Protein AF-A0A271M7Q2-F1 (afdb_monomer_lite)

pLDDT: mean 76.25, std 24.78, range [33.88, 98.75]

Sequence (210 aa):
MNRNRKYLAIVLAVSLVTLPVHATYADEDEYEEYEHEEHEYEEYEDDDEYDDNRYEQEESKQSVIEESWYSWSRASVVNLANEPLPLTKQQEVKLQQQNETEISIEAIPYQGQLLVPLTETVQYLGDEVHEYKKSKVVEVVDEDTHLIFKEGSRAVYENMAKTPMPTAALNFNGEMYVPVNVIGGALGWDVSWSNARIFMKKGGSINGES

Secondary structure (DSSP, 8-state):
----------------------------------------------------------------EEE-TT-----SSEEEP-PPPS-SS-EEEEEEETTSPPEEEEEEEETTEEEEEHHHHHHHHT-EEEEETTTTEEEEEETTEEEEEETT-SEEEETTEEEE-SSPPEEETTEEEEEHHHHHHHTTEEEEEETTEEEEEEPP------

Radius of gyration: 30.6 Å; chains: 1; bounding box: 96×76×75 Å

Foldseek 3Di:
DDDDDDDDDDDDDDPDDDDDDPDDDDDDDDDDDDDDDDDDDDDDDDDDDDDPPPPPPPVPVPPAAADAQQADDLDPHHDHPPDDDPDPAWDWFWEDEDVDDIDIWIWGDDLNYIKTFPVVVLVVNVWDWDAPLVQQWIWIDDPQWIWIAHAPDQWIQIVNNTGGHSGHFHDDPSTTIGRPNVVQVRNQWRWDDDDRYIYTYRHDDPPDDD

Structure (mmCIF, N/CA/C/O backbone):
data_AF-A0A271M7Q2-F1
#
_entry.id   AF-A0A271M7Q2-F1
#
loop_
_atom_site.group_PDB
_atom_site.id
_atom_site.type_symbol
_atom_site.label_atom_id
_atom_site.label_alt_id
_atom_site.label_comp_id
_atom_site.label_asym_id
_atom_site.label_entity_id
_atom_site.label_seq_id
_atom_site.pdbx_PDB_ins_code
_atom_site.Cartn_x
_atom_site.Cart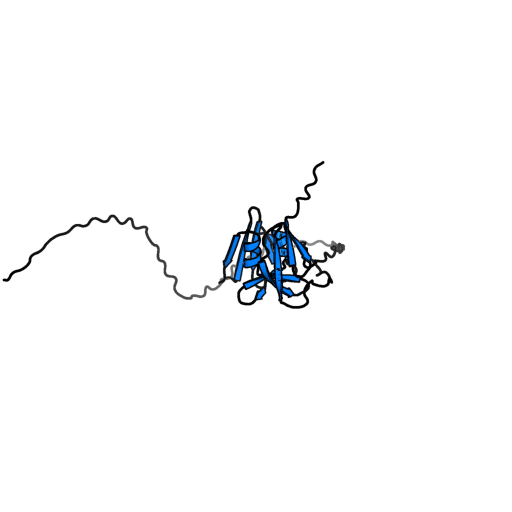n_y
_atom_site.Cartn_z
_atom_site.occupancy
_atom_site.B_iso_or_equiv
_atom_site.auth_seq_id
_atom_site.auth_comp_id
_atom_site.auth_asym_id
_atom_site.auth_atom_id
_atom_site.pdbx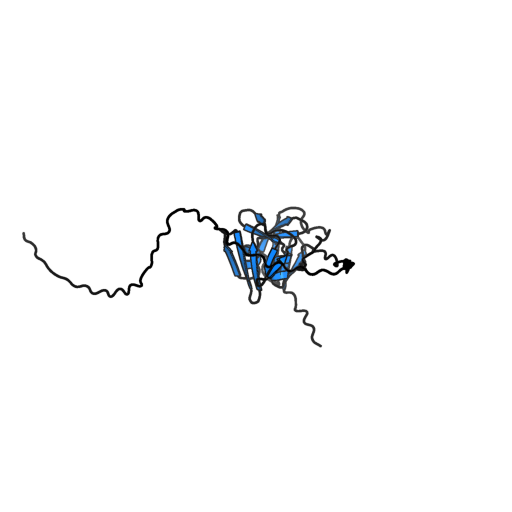_PDB_model_num
ATOM 1 N N . MET A 1 1 ? -61.947 8.393 -55.014 1.00 37.84 1 MET A N 1
ATOM 2 C CA . MET A 1 1 ? -62.423 7.351 -55.956 1.00 37.84 1 MET A CA 1
ATOM 3 C C . MET A 1 1 ? -61.812 6.018 -55.528 1.00 37.84 1 MET A C 1
ATOM 5 O O . MET A 1 1 ? -60.724 6.048 -54.969 1.00 37.84 1 MET A O 1
ATOM 9 N N . ASN A 1 2 ? -62.514 4.892 -55.678 1.00 37.97 2 ASN A N 1
ATOM 10 C CA . ASN A 1 2 ? -62.207 3.657 -54.931 1.00 37.97 2 ASN A CA 1
ATOM 11 C C . ASN A 1 2 ? -61.341 2.633 -55.688 1.00 37.97 2 ASN A C 1
ATOM 13 O O . ASN A 1 2 ? -61.328 2.619 -56.916 1.00 37.97 2 ASN A O 1
ATOM 17 N N . ARG A 1 3 ? -60.847 1.659 -54.899 1.00 42.44 3 ARG A N 1
ATOM 18 C CA . ARG A 1 3 ? -60.278 0.331 -55.234 1.00 42.44 3 ARG A CA 1
ATOM 19 C C . ARG A 1 3 ? -58.752 0.300 -55.391 1.00 42.44 3 ARG A C 1
ATOM 21 O O . ARG A 1 3 ? -58.202 1.168 -56.045 1.00 42.44 3 ARG A O 1
ATOM 28 N N . ASN A 1 4 ? -57.993 -0.712 -54.958 1.00 44.59 4 ASN A N 1
ATOM 29 C CA . ASN A 1 4 ? -58.082 -1.819 -53.976 1.00 44.59 4 ASN A CA 1
ATOM 30 C C . ASN A 1 4 ? -57.268 -2.998 -54.546 1.00 44.59 4 ASN A C 1
ATOM 32 O O . ASN A 1 4 ? -57.736 -3.633 -55.485 1.00 44.59 4 ASN A O 1
ATOM 36 N N . ARG A 1 5 ? -56.146 -3.324 -53.885 1.00 48.19 5 ARG A N 1
ATOM 37 C CA . ARG A 1 5 ? -55.577 -4.674 -53.648 1.00 48.19 5 ARG A CA 1
ATOM 38 C C . ARG A 1 5 ? -55.473 -5.676 -54.822 1.00 48.19 5 ARG A C 1
ATOM 40 O O . ARG A 1 5 ? -56.494 -6.144 -55.321 1.00 48.19 5 ARG A O 1
ATOM 47 N N . LYS A 1 6 ? -54.277 -6.265 -54.991 1.00 46.56 6 LYS A N 1
ATOM 48 C CA . LYS A 1 6 ? -53.977 -7.653 -54.546 1.00 46.56 6 LYS A CA 1
ATOM 49 C C . LYS A 1 6 ? -52.466 -7.985 -54.616 1.00 46.56 6 LYS A C 1
ATOM 51 O O . LYS A 1 6 ? -51.710 -7.290 -55.277 1.00 46.56 6 LYS A O 1
ATOM 56 N N . TYR A 1 7 ? -52.100 -9.011 -53.845 1.00 52.03 7 TYR A N 1
ATOM 57 C CA . TYR A 1 7 ? -50.790 -9.642 -53.560 1.00 52.03 7 TYR A CA 1
ATOM 58 C C . TYR A 1 7 ? -50.043 -10.141 -54.826 1.00 52.03 7 TYR A C 1
ATOM 60 O O . TYR A 1 7 ? -50.687 -10.246 -55.866 1.00 52.03 7 TYR A O 1
ATOM 68 N N . LEU A 1 8 ? -48.745 -10.502 -54.854 1.00 42.00 8 LEU A N 1
ATOM 69 C CA . LEU A 1 8 ? -47.739 -10.967 -53.848 1.00 42.00 8 LEU A CA 1
ATOM 70 C C . LEU A 1 8 ? -46.339 -10.324 -54.234 1.00 42.00 8 LEU A C 1
ATOM 72 O O . LEU A 1 8 ? -46.395 -9.286 -54.882 1.00 42.00 8 LEU A O 1
ATOM 76 N N . ALA A 1 9 ? -45.074 -10.716 -53.943 1.00 45.28 9 ALA A N 1
ATOM 77 C CA . ALA A 1 9 ? -44.400 -11.842 -53.263 1.00 45.28 9 ALA A CA 1
ATOM 78 C C . ALA A 1 9 ? -42.927 -11.551 -52.821 1.00 45.28 9 ALA A C 1
ATOM 80 O O . ALA A 1 9 ? -42.246 -10.738 -53.434 1.00 45.28 9 ALA A O 1
ATOM 81 N N . ILE A 1 10 ? -42.481 -12.251 -51.758 1.00 45.00 10 ILE A N 1
ATOM 82 C CA . ILE A 1 10 ? -41.272 -13.122 -51.579 1.00 45.00 10 ILE A CA 1
ATOM 83 C C . ILE A 1 10 ? -40.171 -13.028 -52.684 1.00 45.00 10 ILE A C 1
ATOM 85 O O . ILE A 1 10 ? -40.515 -13.059 -53.858 1.00 45.00 10 ILE A O 1
ATOM 89 N N . VAL A 1 11 ? -38.843 -12.978 -52.440 1.00 46.69 11 VAL A N 1
ATOM 90 C CA . VAL A 1 11 ? -37.980 -13.492 -51.338 1.00 46.69 11 VAL A CA 1
ATOM 91 C C . VAL A 1 11 ? -36.940 -12.452 -50.880 1.00 46.69 11 VAL A C 1
ATOM 93 O O . VAL A 1 11 ? -36.435 -11.687 -51.695 1.00 46.69 11 VAL A O 1
ATOM 96 N N . LEU A 1 12 ? -36.547 -12.489 -49.599 1.00 47.84 12 LEU A N 1
ATOM 97 C CA . LEU A 1 12 ? -35.390 -11.766 -49.051 1.00 47.84 12 LEU A CA 1
ATOM 98 C C . LEU A 1 12 ? -34.387 -12.799 -48.502 1.00 47.84 12 LEU A C 1
ATOM 100 O O . LEU A 1 12 ? -34.716 -13.540 -47.579 1.00 47.84 12 LEU A O 1
ATOM 104 N N . ALA A 1 13 ? -33.197 -12.900 -49.101 1.00 46.47 13 ALA A N 1
ATOM 105 C CA . ALA A 1 13 ? -32.207 -13.927 -48.766 1.00 46.47 13 ALA A CA 1
ATOM 106 C C . ALA A 1 13 ? -31.142 -13.389 -47.794 1.00 46.47 13 ALA A C 1
ATOM 108 O O . ALA A 1 13 ? -30.184 -12.743 -48.212 1.00 46.47 13 ALA A O 1
ATOM 109 N N . VAL A 1 14 ? -31.304 -13.672 -46.497 1.00 49.09 14 VAL A N 1
ATOM 110 C CA . VAL A 1 14 ? -30.292 -13.403 -45.461 1.00 49.09 14 VAL A CA 1
ATOM 111 C C . VAL A 1 14 ? -29.659 -14.725 -45.040 1.00 49.09 14 VAL A C 1
ATOM 113 O O . VAL A 1 14 ? -30.289 -15.533 -44.361 1.00 49.09 14 VAL A O 1
ATOM 116 N N . SER A 1 15 ? -28.407 -14.951 -45.433 1.00 43.16 15 SER A N 1
ATOM 117 C CA . SER A 1 15 ? -27.616 -16.106 -45.000 1.00 43.16 15 SER A CA 1
ATOM 118 C C . SER A 1 15 ? -27.032 -15.868 -43.602 1.00 43.16 15 SER A C 1
ATOM 120 O O . SER A 1 15 ? -25.869 -15.488 -43.458 1.00 43.16 15 SER A O 1
ATOM 122 N N . LEU A 1 16 ? -27.850 -16.069 -42.569 1.00 48.09 16 LEU A N 1
ATOM 123 C CA . LEU A 1 16 ? -27.390 -16.124 -41.180 1.00 48.09 16 LEU A CA 1
ATOM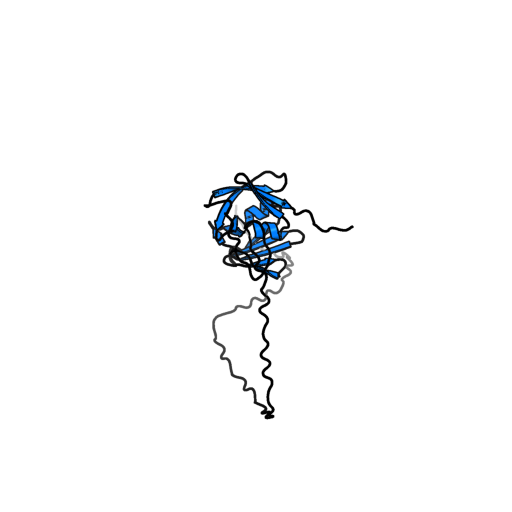 124 C C . LEU A 1 16 ? -26.609 -17.424 -40.944 1.00 48.09 16 LEU A C 1
ATOM 126 O O . LEU A 1 16 ? -27.174 -18.512 -41.023 1.00 48.09 16 LEU A O 1
ATOM 130 N N . VAL A 1 17 ? -25.316 -17.307 -40.633 1.00 49.56 17 VAL A N 1
ATOM 131 C CA . VAL A 1 17 ? -24.497 -18.437 -40.172 1.00 49.56 17 VAL A CA 1
ATOM 132 C C . VAL A 1 17 ? -24.726 -18.606 -38.671 1.00 49.56 17 VAL A C 1
ATOM 134 O O . VAL A 1 17 ? -24.219 -17.826 -37.869 1.00 49.56 17 VAL A O 1
ATOM 137 N N . THR A 1 18 ? -25.519 -19.604 -38.287 1.00 47.03 18 THR A N 1
ATOM 138 C CA . THR A 1 18 ? -25.817 -19.913 -36.881 1.00 47.03 18 THR A CA 1
ATOM 139 C C . THR A 1 18 ? -24.853 -20.958 -36.329 1.00 47.03 18 THR A C 1
ATOM 141 O O . THR A 1 18 ? -24.833 -22.092 -36.810 1.00 47.03 18 THR A O 1
ATOM 144 N N . LEU A 1 19 ? -24.101 -20.605 -35.284 1.00 52.75 19 LEU A N 1
ATOM 145 C CA . LEU A 1 19 ? -23.384 -21.577 -34.453 1.00 52.75 19 LEU A CA 1
ATOM 146 C C . LEU A 1 19 ? -24.374 -22.283 -33.499 1.00 52.75 19 LEU A C 1
ATOM 148 O O . LEU A 1 19 ? -25.332 -21.647 -33.052 1.00 52.75 19 LEU A O 1
ATOM 152 N N . PRO A 1 20 ? -24.173 -23.573 -33.169 1.00 55.31 20 PRO A N 1
ATOM 153 C CA . PRO A 1 20 ? -25.066 -24.307 -32.277 1.00 55.31 20 PRO A CA 1
ATOM 154 C C . PRO A 1 20 ? -24.844 -23.914 -30.810 1.00 55.31 20 PRO A C 1
ATOM 156 O O . PRO A 1 20 ? -23.879 -24.342 -30.176 1.00 55.31 20 PRO A O 1
ATOM 159 N N . VAL A 1 21 ? -25.772 -23.138 -30.248 1.00 46.38 21 VAL A N 1
ATOM 160 C CA . VAL A 1 21 ? -25.827 -22.881 -28.802 1.00 46.38 21 VAL A CA 1
ATOM 161 C C . VAL A 1 21 ? -26.301 -24.152 -28.094 1.00 46.38 21 VAL A C 1
ATOM 163 O O . VAL A 1 21 ? -27.475 -24.507 -28.180 1.00 46.38 21 VAL A O 1
ATOM 166 N N . HIS A 1 22 ? -25.401 -24.824 -27.375 1.00 41.31 22 HIS A N 1
ATOM 167 C CA . HIS A 1 22 ? -25.791 -25.843 -26.401 1.00 41.31 22 HIS A CA 1
ATOM 168 C C . HIS A 1 22 ? -26.241 -25.142 -25.118 1.00 41.31 22 HIS A C 1
ATOM 170 O O . HIS A 1 22 ? -25.421 -24.732 -24.302 1.00 41.31 22 HIS A O 1
ATOM 176 N N . ALA A 1 23 ? -27.553 -24.972 -24.972 1.00 40.75 23 ALA A N 1
ATOM 177 C CA . ALA A 1 23 ? -28.171 -24.520 -23.734 1.00 40.75 23 ALA A CA 1
ATOM 178 C C . ALA A 1 23 ? -28.574 -25.744 -22.900 1.00 40.75 23 ALA A C 1
ATOM 180 O O . ALA A 1 23 ? -29.637 -26.325 -23.116 1.00 40.75 23 ALA A O 1
ATOM 181 N N . THR A 1 24 ? -27.721 -26.142 -21.959 1.00 39.72 24 THR A N 1
ATOM 182 C CA . THR A 1 24 ? -28.091 -27.071 -20.887 1.00 39.72 24 THR A CA 1
ATOM 183 C C . THR A 1 24 ? -28.630 -26.270 -19.710 1.00 39.72 24 THR A C 1
ATOM 185 O O . THR A 1 24 ? -27.902 -25.471 -19.120 1.00 39.72 24 THR A O 1
ATOM 188 N N . TYR A 1 25 ? -29.903 -26.480 -19.381 1.00 41.97 25 TYR A N 1
ATOM 189 C CA . TYR A 1 25 ? -30.432 -26.115 -18.069 1.00 41.97 25 TYR A CA 1
ATOM 190 C C . TYR A 1 25 ? -29.757 -26.992 -17.006 1.00 41.97 25 TYR A C 1
ATOM 192 O O . TYR A 1 25 ? -29.384 -28.130 -17.294 1.00 41.97 25 TYR A O 1
ATOM 200 N N . ALA A 1 26 ? -29.599 -26.451 -15.802 1.00 35.16 26 ALA A N 1
ATOM 201 C CA . ALA A 1 26 ? -29.162 -27.183 -14.623 1.00 35.16 26 ALA A CA 1
ATOM 202 C C . ALA A 1 26 ? -30.170 -26.879 -13.514 1.00 35.16 26 ALA A C 1
ATOM 204 O O . ALA A 1 26 ? -30.101 -25.822 -12.883 1.00 35.16 26 ALA A O 1
ATOM 205 N N . ASP A 1 27 ? -31.140 -27.776 -13.369 1.00 38.59 27 ASP A N 1
ATOM 206 C CA . ASP A 1 27 ? -32.079 -27.764 -12.257 1.00 38.59 27 ASP A CA 1
ATOM 207 C C . ASP A 1 27 ? -31.412 -28.397 -11.020 1.00 38.59 27 ASP A C 1
ATOM 209 O O . ASP A 1 27 ? -30.632 -29.341 -11.130 1.00 38.59 27 ASP A O 1
ATOM 213 N N . GLU A 1 28 ? -31.688 -27.781 -9.873 1.00 39.09 28 GLU A N 1
ATOM 214 C CA . GLU A 1 28 ? -32.163 -28.386 -8.617 1.00 39.09 28 GLU A CA 1
ATOM 215 C C . GLU A 1 28 ? -31.636 -29.777 -8.184 1.00 39.09 28 GLU A C 1
ATOM 217 O O . GLU A 1 28 ? -32.022 -30.815 -8.709 1.00 39.09 28 GLU A O 1
ATOM 222 N N . ASP A 1 29 ? -30.848 -29.745 -7.103 1.00 42.78 29 ASP A N 1
ATOM 223 C CA . ASP A 1 29 ? -30.932 -30.595 -5.904 1.00 42.78 29 ASP A CA 1
ATOM 224 C C . ASP A 1 29 ? -31.191 -32.115 -6.046 1.00 42.78 29 ASP A C 1
ATOM 226 O O . ASP A 1 29 ? -32.327 -32.579 -5.937 1.00 42.78 29 ASP A O 1
ATOM 230 N N . GLU A 1 30 ? -30.120 -32.919 -6.021 1.00 36.31 30 GLU A N 1
ATOM 231 C CA . GLU A 1 30 ? -30.159 -34.244 -5.379 1.00 36.31 30 GLU A CA 1
ATOM 232 C C . GLU A 1 30 ? -28.849 -34.521 -4.610 1.00 36.31 30 GLU A C 1
ATOM 234 O O . GLU A 1 30 ? -27.785 -33.996 -4.948 1.00 36.31 30 GLU A O 1
ATOM 239 N N . TYR A 1 31 ? -28.936 -35.272 -3.507 1.00 46.25 31 TYR A N 1
ATOM 240 C CA . TYR A 1 31 ? -27.818 -35.535 -2.593 1.00 46.25 31 TYR A CA 1
ATOM 241 C C . TYR A 1 31 ? -27.180 -36.889 -2.926 1.00 46.25 31 TYR A C 1
ATOM 243 O O . TYR A 1 31 ? -27.752 -37.921 -2.581 1.00 46.25 31 TYR A O 1
ATOM 251 N N . GLU A 1 32 ? -25.999 -36.905 -3.548 1.00 38.09 32 GLU A N 1
ATOM 252 C CA . GLU A 1 32 ? -25.286 -38.167 -3.783 1.00 38.09 32 GLU A CA 1
ATOM 253 C C . GLU A 1 32 ? -24.649 -38.714 -2.492 1.00 38.09 32 GLU A C 1
ATOM 255 O O . GLU A 1 32 ? -23.959 -38.018 -1.741 1.00 38.09 32 GLU A O 1
ATOM 260 N N . GLU A 1 33 ? -24.938 -39.987 -2.232 1.00 33.88 33 GLU A N 1
ATOM 261 C CA . GLU A 1 33 ? -24.516 -40.759 -1.068 1.00 33.88 33 GLU A CA 1
ATOM 262 C C . GLU A 1 33 ? -23.124 -41.355 -1.330 1.00 33.88 33 GLU A C 1
ATOM 264 O O . GLU A 1 33 ? -22.926 -42.090 -2.296 1.00 33.88 33 GLU A O 1
ATOM 269 N N . TYR A 1 34 ? -22.138 -41.025 -0.490 1.00 40.03 34 TYR A N 1
ATOM 270 C CA . TYR A 1 34 ? -20.780 -41.561 -0.623 1.00 40.03 34 TYR A CA 1
ATOM 271 C C . TYR A 1 34 ? -20.739 -43.037 -0.199 1.00 40.03 34 TYR A C 1
ATOM 273 O O . TYR A 1 34 ? -20.554 -43.340 0.983 1.00 40.03 34 TYR A O 1
ATOM 281 N N . GLU A 1 35 ? -20.886 -43.954 -1.158 1.00 39.28 35 GLU A N 1
ATOM 282 C CA . GLU A 1 35 ? -20.602 -45.374 -0.932 1.00 39.28 35 GLU A CA 1
ATOM 283 C C . GLU A 1 35 ? -19.128 -45.568 -0.528 1.00 39.28 35 GLU A C 1
ATOM 285 O O . GLU A 1 35 ? -18.205 -45.005 -1.119 1.00 39.28 35 GLU A O 1
ATOM 290 N N . HIS A 1 36 ? -18.911 -46.360 0.522 1.00 39.88 36 HIS A N 1
ATOM 291 C CA . HIS A 1 36 ? -17.585 -46.712 1.022 1.00 39.88 36 HIS A CA 1
ATOM 292 C C . HIS A 1 36 ? -16.986 -47.833 0.159 1.00 39.88 36 HIS A C 1
ATOM 294 O O . HIS A 1 36 ? -17.465 -48.965 0.218 1.00 39.88 36 HIS A O 1
ATOM 300 N N . GLU A 1 37 ? -15.903 -47.564 -0.575 1.00 44.06 37 GLU A N 1
ATOM 301 C CA . GLU A 1 37 ? -15.065 -48.643 -1.112 1.00 44.06 37 GLU A CA 1
ATOM 302 C C . GLU A 1 37 ? -14.237 -49.272 0.026 1.00 44.06 37 GLU A C 1
ATOM 304 O O . GLU A 1 37 ? -13.522 -48.587 0.765 1.00 44.06 37 GLU A O 1
ATOM 309 N N . GLU A 1 38 ? -14.356 -50.591 0.195 1.00 36.94 38 GLU A N 1
ATOM 310 C CA . GLU A 1 38 ? -13.599 -51.354 1.190 1.00 36.94 38 GLU A CA 1
ATOM 311 C C . GLU A 1 38 ? -12.166 -51.596 0.690 1.00 36.94 38 GLU A C 1
ATOM 313 O O . GLU A 1 38 ? -11.928 -52.417 -0.195 1.00 36.94 38 GLU A O 1
ATOM 318 N N . HIS A 1 39 ? -11.186 -50.901 1.274 1.00 38.19 39 HIS A N 1
ATOM 319 C CA . HIS A 1 39 ? -9.777 -51.234 1.065 1.00 38.19 39 HIS A CA 1
ATOM 320 C C . HIS A 1 39 ? -9.388 -52.456 1.905 1.00 38.19 39 HIS A C 1
ATOM 322 O O . HIS A 1 39 ? -9.251 -52.363 3.124 1.00 38.19 39 HIS A O 1
ATOM 328 N N . GLU A 1 40 ? -9.212 -53.588 1.225 1.00 36.50 40 GLU A N 1
ATOM 329 C CA . GLU A 1 40 ? -8.731 -54.857 1.775 1.00 36.50 40 GLU A CA 1
ATOM 330 C C . GLU A 1 40 ? -7.310 -54.709 2.358 1.00 36.50 40 GLU A C 1
ATOM 332 O O . GLU A 1 40 ? -6.440 -54.064 1.766 1.00 36.50 40 GLU A O 1
ATOM 337 N N . TYR A 1 41 ? -7.085 -55.268 3.549 1.00 36.69 41 TYR A N 1
ATOM 338 C CA . TYR A 1 41 ? -5.865 -55.061 4.337 1.00 36.69 41 TYR A CA 1
ATOM 339 C C . TYR A 1 41 ? -4.892 -56.232 4.144 1.00 36.69 41 TYR A C 1
ATOM 341 O O . TYR A 1 41 ? -5.153 -57.331 4.633 1.00 36.69 41 TYR A O 1
ATOM 349 N N . GLU A 1 42 ? -3.752 -56.004 3.483 1.00 40.81 42 GLU A N 1
ATOM 350 C CA . GLU A 1 42 ? -2.637 -56.959 3.523 1.00 40.81 42 GLU A CA 1
ATOM 351 C C . GLU A 1 42 ? -1.808 -56.752 4.800 1.00 40.81 42 GLU A C 1
ATOM 353 O O . GLU A 1 42 ? -1.183 -55.712 5.020 1.00 40.81 42 GLU A O 1
ATOM 358 N N . GLU A 1 43 ? -1.855 -57.763 5.664 1.00 35.88 43 GLU A N 1
ATOM 359 C CA . GLU A 1 43 ? -1.218 -57.813 6.976 1.00 35.88 43 GLU A CA 1
ATOM 360 C C . GLU A 1 43 ? 0.259 -58.217 6.838 1.00 35.88 43 GLU A C 1
ATOM 362 O O . GLU A 1 43 ? 0.581 -59.372 6.556 1.00 35.88 43 GLU A O 1
ATOM 367 N N . TYR A 1 44 ? 1.160 -57.253 7.036 1.00 41.28 44 TYR A N 1
ATOM 368 C CA . TYR A 1 44 ? 2.605 -57.477 7.091 1.00 41.28 44 TYR A CA 1
ATOM 369 C C . TYR A 1 44 ? 3.117 -57.251 8.516 1.00 41.28 44 TYR A C 1
ATOM 371 O O . TYR A 1 44 ? 3.507 -56.141 8.879 1.00 41.28 44 TYR A O 1
ATOM 379 N N . GLU A 1 45 ? 3.118 -58.319 9.316 1.00 40.50 45 GLU A N 1
ATOM 380 C CA . GLU A 1 45 ? 3.965 -58.406 10.506 1.00 40.50 45 GLU A CA 1
ATOM 381 C C . GLU A 1 45 ? 5.429 -58.587 10.070 1.00 40.50 45 GLU A C 1
ATOM 383 O O . GLU A 1 45 ? 5.763 -59.580 9.423 1.00 40.50 45 GLU A O 1
ATOM 388 N N . ASP A 1 46 ? 6.305 -57.666 10.466 1.00 41.50 46 ASP A N 1
ATOM 389 C CA . ASP A 1 46 ? 7.662 -58.011 10.900 1.00 41.50 46 ASP A CA 1
ATOM 390 C C . ASP A 1 46 ? 8.103 -57.002 11.978 1.00 41.50 46 ASP A C 1
ATOM 392 O O . ASP A 1 46 ? 7.558 -55.895 12.055 1.00 41.50 46 ASP A O 1
ATOM 396 N N . ASP A 1 47 ? 9.005 -57.424 12.860 1.00 45.09 47 ASP A N 1
ATOM 397 C CA . ASP A 1 47 ? 9.353 -56.720 14.108 1.00 45.09 47 ASP A CA 1
ATOM 398 C C . ASP A 1 47 ? 10.586 -55.789 13.921 1.00 45.09 47 ASP A C 1
ATOM 400 O O . ASP A 1 47 ? 10.892 -55.364 12.807 1.00 45.09 47 ASP A O 1
ATOM 404 N N . ASP A 1 48 ? 11.304 -55.501 15.012 1.00 41.66 48 ASP A N 1
ATOM 405 C CA . ASP A 1 48 ? 12.641 -54.873 15.104 1.00 41.66 48 ASP A CA 1
ATOM 406 C C . ASP A 1 48 ? 12.703 -53.339 15.312 1.00 41.66 48 ASP A C 1
ATOM 408 O O . ASP A 1 48 ? 13.008 -52.528 14.439 1.00 41.66 48 ASP A O 1
ATOM 412 N N . GLU A 1 49 ? 12.522 -52.980 16.586 1.00 36.94 49 GLU A N 1
ATOM 413 C CA . GLU A 1 49 ? 13.542 -52.308 17.415 1.00 36.94 49 GLU A CA 1
ATOM 414 C C . GLU A 1 49 ? 14.246 -51.002 16.946 1.00 36.94 49 GLU A C 1
ATOM 416 O O . GLU A 1 49 ? 15.136 -50.980 16.105 1.00 36.94 49 GLU A O 1
ATOM 421 N N . TYR A 1 50 ? 13.988 -49.940 17.727 1.00 39.69 50 TYR A N 1
ATOM 422 C CA . TYR A 1 50 ? 14.898 -48.836 18.092 1.00 39.69 50 TYR A CA 1
ATOM 423 C C . TYR A 1 50 ? 15.662 -48.052 16.999 1.00 39.69 50 TYR A C 1
ATOM 425 O O . TYR A 1 50 ? 16.772 -48.409 16.614 1.00 39.69 50 TYR A O 1
ATOM 433 N N . ASP A 1 51 ? 15.250 -46.791 16.804 1.00 39.12 51 ASP A N 1
ATOM 434 C CA . ASP A 1 51 ? 16.190 -45.689 17.076 1.00 39.12 51 ASP A CA 1
ATOM 435 C C . ASP A 1 51 ? 15.468 -44.445 17.633 1.00 39.12 51 ASP A C 1
ATOM 437 O O . ASP A 1 51 ? 14.603 -43.861 16.976 1.00 39.12 51 ASP A O 1
ATOM 441 N N . ASP A 1 52 ? 15.829 -44.018 18.850 1.00 42.59 52 ASP A N 1
ATOM 442 C CA . ASP A 1 52 ? 15.355 -42.763 19.458 1.00 42.59 52 ASP A CA 1
ATOM 443 C C . ASP A 1 52 ? 16.177 -41.597 18.894 1.00 42.59 52 ASP A C 1
ATOM 445 O O . ASP A 1 52 ? 16.940 -40.928 19.599 1.00 42.59 52 ASP A O 1
ATOM 449 N N . ASN A 1 53 ? 16.015 -41.350 17.588 1.00 38.69 53 ASN A N 1
ATOM 450 C CA . ASN A 1 53 ? 16.496 -40.139 16.930 1.00 38.69 53 ASN A CA 1
ATOM 451 C C . ASN A 1 53 ? 15.639 -38.945 17.358 1.00 38.69 53 ASN A C 1
ATOM 453 O O . ASN A 1 53 ? 14.922 -38.314 16.576 1.00 38.69 53 ASN A O 1
ATOM 457 N N . ARG A 1 54 ? 15.780 -38.600 18.638 1.00 44.00 54 ARG A N 1
ATOM 458 C CA . ARG A 1 54 ? 15.531 -37.281 19.188 1.00 44.00 54 ARG A CA 1
ATOM 459 C C . ARG A 1 54 ? 16.460 -36.297 18.487 1.00 44.00 54 ARG A C 1
ATOM 461 O O . ARG A 1 54 ? 17.498 -35.907 19.017 1.00 44.00 54 ARG A O 1
ATOM 468 N N . TYR A 1 55 ? 16.057 -35.881 17.292 1.00 38.88 55 TYR A N 1
ATOM 469 C CA . TYR A 1 55 ? 16.595 -34.698 16.653 1.00 38.88 55 TYR A CA 1
ATOM 470 C C . TYR A 1 55 ? 16.409 -33.542 17.631 1.00 38.88 55 TYR A C 1
ATOM 472 O O . TYR A 1 55 ? 15.303 -33.024 17.807 1.00 38.88 55 TYR A O 1
ATOM 480 N N . GLU A 1 56 ? 17.501 -33.141 18.279 1.00 43.22 56 GLU A N 1
ATOM 481 C CA . GLU A 1 56 ? 17.622 -31.798 18.817 1.00 43.22 56 GLU A CA 1
ATOM 482 C C . GLU A 1 56 ? 17.541 -30.871 17.608 1.00 43.22 56 GLU A C 1
ATOM 484 O O . GLU A 1 56 ? 18.531 -30.581 16.939 1.00 43.22 56 GLU A O 1
ATOM 489 N N . GLN A 1 57 ? 16.309 -30.484 17.273 1.00 42.09 57 GLN A N 1
ATOM 490 C CA . GLN A 1 57 ? 16.041 -29.394 16.362 1.00 42.09 57 GLN A CA 1
ATOM 491 C C . GLN A 1 57 ? 16.693 -28.176 17.000 1.00 42.09 57 GLN A C 1
ATOM 493 O O . GLN A 1 57 ? 16.130 -27.568 17.910 1.00 42.09 57 GLN A O 1
ATOM 498 N N . GLU A 1 58 ? 17.909 -27.863 16.550 1.00 43.03 58 GLU A N 1
ATOM 499 C CA . GLU A 1 58 ? 18.523 -26.579 16.820 1.00 43.03 58 GLU A CA 1
ATOM 500 C C . GLU A 1 58 ? 17.491 -25.535 16.401 1.00 43.03 58 GLU A C 1
ATOM 502 O O . GLU A 1 58 ? 17.193 -25.380 15.212 1.00 43.03 58 GLU A O 1
ATOM 507 N N . GLU A 1 59 ? 16.906 -24.849 17.387 1.00 43.16 59 GLU A N 1
ATOM 508 C CA . GLU A 1 59 ? 16.125 -23.643 17.159 1.00 43.16 59 GLU A CA 1
ATOM 509 C C . GLU A 1 59 ? 17.093 -22.611 16.586 1.00 43.16 59 GLU A C 1
ATOM 511 O O . GLU A 1 59 ? 17.670 -21.784 17.300 1.00 43.16 59 GLU A O 1
ATOM 516 N N . SER A 1 60 ? 17.320 -22.706 15.274 1.00 44.69 60 SER A N 1
ATOM 517 C CA . SER A 1 60 ? 18.031 -21.704 14.506 1.00 44.69 60 SER A CA 1
ATOM 518 C C . SER A 1 60 ? 17.286 -20.409 14.770 1.00 44.69 60 SER A C 1
ATOM 520 O O . SER A 1 60 ? 16.131 -20.255 14.378 1.00 44.69 60 SER A O 1
ATOM 522 N N . LYS A 1 61 ? 17.909 -19.534 15.569 1.00 44.97 61 LYS A N 1
ATOM 523 C CA . LYS A 1 61 ? 17.280 -18.317 16.081 1.00 44.97 61 LYS A CA 1
ATOM 524 C C . LYS A 1 61 ? 17.017 -17.405 14.902 1.00 44.97 61 LYS A C 1
ATOM 526 O O . LYS A 1 61 ? 17.873 -16.597 14.543 1.00 44.97 61 LYS A O 1
ATOM 531 N N . GLN A 1 62 ? 15.858 -17.611 14.283 1.00 53.56 62 GLN A N 1
ATOM 532 C CA . GLN A 1 62 ? 15.454 -16.971 13.052 1.00 53.56 62 GLN A CA 1
ATOM 533 C C . GLN A 1 62 ? 15.571 -15.477 13.297 1.00 53.56 62 GLN A C 1
ATOM 535 O O . GLN A 1 62 ? 14.944 -14.947 14.217 1.00 53.56 62 GLN A O 1
ATOM 540 N N . SER A 1 63 ? 16.480 -14.837 12.562 1.00 58.34 63 SER A N 1
ATOM 541 C CA . SER A 1 63 ? 16.855 -13.452 12.814 1.00 58.34 63 SER A CA 1
ATOM 542 C C . SER A 1 63 ? 15.594 -12.610 12.739 1.00 58.34 63 SER A C 1
ATOM 544 O O . SER A 1 63 ? 14.992 -12.522 11.670 1.00 58.34 63 SER A O 1
ATOM 546 N N . VAL A 1 64 ? 15.175 -12.059 13.878 1.00 63.34 64 VAL A N 1
ATOM 547 C CA . VAL A 1 64 ? 13.941 -11.283 13.978 1.00 63.34 64 VAL A CA 1
ATOM 548 C C . VAL A 1 64 ? 14.090 -10.067 13.077 1.00 63.34 64 VAL A C 1
ATOM 550 O O . VAL A 1 64 ? 14.867 -9.161 13.370 1.00 63.34 64 VAL A O 1
ATOM 553 N N . ILE A 1 65 ? 13.373 -10.083 11.958 1.00 71.44 65 ILE A N 1
ATOM 554 C CA . ILE A 1 65 ? 13.308 -8.957 11.039 1.00 71.44 65 ILE A CA 1
ATOM 555 C C . ILE A 1 65 ? 12.252 -7.998 11.584 1.00 71.44 65 ILE A C 1
ATOM 557 O O . ILE A 1 65 ? 11.113 -8.396 11.838 1.00 71.44 65 ILE A O 1
ATOM 561 N N . GLU A 1 66 ? 12.648 -6.746 11.793 1.00 75.06 66 GLU A N 1
ATOM 562 C CA . GLU A 1 66 ? 11.738 -5.673 12.183 1.00 75.06 66 GLU A CA 1
ATOM 563 C C . GLU A 1 66 ? 11.265 -4.919 10.933 1.00 75.06 66 GLU A C 1
ATOM 565 O O . GLU A 1 66 ? 12.076 -4.389 10.174 1.00 75.06 66 GLU A O 1
ATOM 570 N N . GLU A 1 67 ? 9.951 -4.882 10.698 1.00 78.31 67 GLU A N 1
ATOM 571 C CA . GLU A 1 67 ? 9.351 -4.148 9.581 1.00 78.31 67 GLU A CA 1
ATOM 572 C C . GLU A 1 67 ? 8.864 -2.764 10.018 1.00 78.31 67 GLU A C 1
ATOM 574 O O . GLU A 1 67 ? 7.842 -2.615 10.696 1.00 78.31 67 GLU A O 1
ATOM 579 N N . SER A 1 68 ? 9.604 -1.743 9.587 1.00 85.62 68 SER A N 1
ATOM 580 C CA . SER A 1 68 ? 9.222 -0.331 9.646 1.00 85.62 68 SER A CA 1
ATOM 581 C C . SER A 1 68 ? 8.157 0.018 8.604 1.00 85.62 68 SER A C 1
ATOM 583 O O . SER A 1 68 ? 8.068 -0.602 7.549 1.00 85.62 68 SER A O 1
ATOM 585 N N . TRP A 1 69 ? 7.396 1.090 8.831 1.00 87.50 69 TRP A N 1
ATOM 586 C CA . TRP A 1 69 ? 6.337 1.564 7.920 1.00 87.50 69 TRP A CA 1
ATOM 587 C C . TRP A 1 69 ? 6.813 1.993 6.514 1.00 87.50 69 TRP A C 1
ATOM 589 O O . TRP A 1 69 ? 5.977 2.230 5.643 1.00 87.50 69 TRP A O 1
ATOM 599 N N . TYR A 1 70 ? 8.128 2.120 6.296 1.00 87.81 70 TYR A N 1
ATOM 600 C CA . TYR A 1 70 ? 8.762 2.574 5.049 1.00 87.81 70 TYR A CA 1
ATOM 601 C C . TYR A 1 70 ? 9.579 1.488 4.320 1.00 87.81 70 TYR A C 1
ATOM 603 O O . TYR A 1 70 ? 10.122 1.753 3.252 1.00 87.81 70 TYR A O 1
ATOM 611 N N . SER A 1 71 ? 9.681 0.276 4.877 1.00 88.38 71 SER A N 1
ATOM 612 C CA . SER A 1 71 ? 10.446 -0.842 4.304 1.00 88.38 71 SER A CA 1
ATOM 613 C C . SER A 1 71 ? 9.650 -2.142 4.405 1.00 88.38 71 SER A C 1
ATOM 615 O O . SER A 1 71 ? 8.875 -2.313 5.342 1.00 88.38 71 SER A O 1
ATOM 617 N N . TRP A 1 72 ? 9.811 -3.053 3.446 1.00 91.56 72 TRP A N 1
ATOM 618 C CA . TRP A 1 72 ? 9.090 -4.326 3.407 1.00 91.56 72 TRP A CA 1
ATOM 619 C C . TRP A 1 72 ? 10.043 -5.462 3.032 1.00 91.56 72 TRP A C 1
ATOM 621 O O . TRP A 1 72 ? 10.657 -5.465 1.965 1.00 91.56 72 TRP A O 1
ATOM 631 N N . SER A 1 73 ? 10.187 -6.417 3.946 1.00 86.44 73 SER A N 1
ATOM 632 C CA . SER A 1 73 ? 11.195 -7.480 3.907 1.00 86.44 73 SER A CA 1
ATOM 633 C C . SER A 1 73 ? 10.737 -8.741 3.182 1.00 86.44 73 SER A C 1
ATOM 635 O O . SER A 1 73 ? 11.571 -9.582 2.850 1.00 86.44 73 SER A O 1
ATOM 637 N N . ARG A 1 74 ? 9.417 -8.891 2.980 1.00 89.12 74 ARG A N 1
ATOM 638 C CA . ARG A 1 74 ? 8.758 -10.102 2.458 1.00 89.12 74 ARG A CA 1
ATOM 639 C C . ARG A 1 74 ? 8.931 -11.355 3.339 1.00 89.12 74 ARG A C 1
ATOM 641 O O . ARG A 1 74 ? 8.535 -12.448 2.935 1.00 89.12 74 ARG A O 1
ATOM 648 N N . ALA A 1 75 ? 9.493 -11.225 4.543 1.00 83.56 75 ALA A N 1
ATOM 649 C CA . ALA A 1 75 ? 9.794 -12.353 5.418 1.00 83.56 75 ALA A CA 1
ATOM 650 C C . ALA A 1 75 ? 8.541 -12.927 6.107 1.00 83.56 75 ALA A C 1
ATOM 652 O O . ALA A 1 75 ? 7.618 -12.209 6.485 1.00 83.56 75 ALA A O 1
ATOM 653 N N . SER A 1 76 ? 8.515 -14.249 6.303 1.00 72.06 76 SER A N 1
ATOM 654 C CA . SER A 1 76 ? 7.378 -14.972 6.900 1.00 72.06 76 SER A CA 1
ATOM 655 C C . SER A 1 76 ? 7.226 -14.784 8.413 1.00 72.06 76 SER A C 1
ATOM 657 O O . SER A 1 76 ? 6.135 -14.993 8.944 1.00 72.06 76 SER A O 1
ATOM 659 N N . VAL A 1 77 ? 8.300 -14.387 9.100 1.00 68.94 77 VAL A N 1
ATOM 660 C CA . VAL A 1 77 ? 8.324 -14.076 10.533 1.00 68.94 77 VAL A CA 1
ATOM 661 C C . VAL A 1 77 ? 8.914 -12.681 10.691 1.00 68.94 77 VAL A C 1
ATOM 663 O O . VAL A 1 77 ? 10.109 -12.480 10.479 1.00 68.94 77 VAL A O 1
ATOM 666 N N . VAL A 1 78 ? 8.057 -11.727 11.045 1.00 66.88 78 VAL A N 1
ATOM 667 C CA . VAL A 1 78 ? 8.405 -10.314 11.216 1.00 66.88 78 VAL A CA 1
ATOM 668 C C . VAL A 1 78 ? 7.819 -9.787 12.517 1.00 66.88 78 VAL A C 1
ATOM 670 O O . VAL A 1 78 ? 6.657 -10.047 12.838 1.00 66.88 78 VAL A O 1
ATOM 673 N N . ASN A 1 79 ? 8.616 -9.015 13.249 1.00 75.06 79 ASN A N 1
ATOM 674 C CA . ASN A 1 79 ? 8.092 -8.105 14.259 1.00 75.06 79 ASN A CA 1
ATOM 675 C C . ASN A 1 79 ? 7.813 -6.759 13.587 1.00 75.06 79 ASN A C 1
ATOM 677 O O . ASN A 1 79 ? 8.535 -6.340 12.687 1.00 75.06 79 ASN A O 1
ATOM 681 N N . LEU A 1 80 ? 6.782 -6.048 14.033 1.00 75.75 80 LEU A N 1
ATOM 682 C CA . LEU A 1 80 ? 6.608 -4.648 13.648 1.00 75.75 80 LEU A CA 1
ATOM 683 C C . LEU A 1 80 ? 7.642 -3.817 14.412 1.00 75.75 80 LEU A C 1
ATOM 685 O O . LEU A 1 80 ? 7.724 -3.937 15.638 1.00 75.75 80 LEU A O 1
ATOM 689 N N . ALA A 1 81 ? 8.418 -2.994 13.707 1.00 73.62 81 ALA A N 1
ATOM 690 C CA . ALA A 1 81 ? 9.402 -2.126 14.346 1.00 73.62 81 ALA A CA 1
ATOM 691 C C . ALA A 1 81 ? 8.693 -1.160 15.313 1.00 73.62 81 ALA A C 1
ATOM 693 O O . ALA A 1 81 ? 7.672 -0.560 14.965 1.00 73.62 81 ALA A O 1
ATOM 694 N N . ASN A 1 82 ? 9.219 -0.985 16.530 1.00 75.75 82 ASN A N 1
ATOM 695 C CA . ASN A 1 82 ? 8.624 -0.094 17.537 1.00 75.75 82 ASN A CA 1
ATOM 696 C C . ASN A 1 82 ? 9.010 1.379 17.293 1.00 75.75 82 ASN A C 1
ATOM 698 O O . ASN A 1 82 ? 9.523 2.073 18.174 1.00 75.75 82 ASN A O 1
ATOM 702 N N . GLU A 1 83 ? 8.804 1.836 16.061 1.00 79.75 83 GLU A N 1
ATOM 703 C CA . GLU A 1 83 ? 9.145 3.174 15.591 1.00 79.75 83 GLU A CA 1
ATOM 704 C C . GLU A 1 83 ? 7.927 4.111 15.614 1.00 79.75 83 GLU A C 1
ATOM 706 O O . GLU A 1 83 ? 6.795 3.686 15.358 1.00 79.75 83 GLU A O 1
ATOM 711 N N . PRO A 1 84 ? 8.122 5.413 15.894 1.00 84.06 84 PRO A N 1
ATOM 712 C CA . PRO A 1 84 ? 7.038 6.380 15.833 1.00 84.06 84 PRO A CA 1
ATOM 713 C C . PRO A 1 84 ? 6.573 6.569 14.384 1.00 84.06 84 PRO A C 1
ATOM 715 O O . PRO A 1 84 ? 7.338 7.006 13.522 1.00 84.06 84 PRO A O 1
ATOM 718 N N . LEU A 1 85 ? 5.293 6.294 14.127 1.00 91.94 85 LEU A N 1
ATOM 719 C CA . LEU A 1 85 ? 4.676 6.607 12.841 1.00 91.94 85 LEU A CA 1
ATOM 720 C C . LEU A 1 85 ? 4.717 8.122 12.561 1.00 91.94 85 LEU A C 1
ATOM 722 O O . LEU A 1 85 ? 4.537 8.925 13.482 1.00 91.94 85 LEU A O 1
ATOM 726 N N . PRO A 1 86 ? 4.865 8.532 11.286 1.00 92.06 86 PRO A N 1
ATOM 727 C CA . PRO A 1 86 ? 4.838 9.942 10.891 1.00 92.06 86 PRO A CA 1
ATOM 728 C C . PRO A 1 86 ? 3.487 10.632 11.151 1.00 92.06 86 PRO A C 1
ATOM 730 O O . PRO A 1 86 ? 3.421 11.862 11.186 1.00 92.06 86 PRO A O 1
ATOM 733 N N . LEU A 1 87 ? 2.421 9.847 11.343 1.00 93.69 87 LEU A N 1
ATOM 734 C CA . LEU A 1 87 ? 1.077 10.290 11.700 1.00 93.69 87 LEU A CA 1
ATOM 735 C C . LEU A 1 87 ? 0.595 9.605 12.985 1.00 93.69 87 LEU A C 1
ATOM 737 O O . LEU A 1 87 ? 0.810 8.413 13.186 1.00 93.69 87 LEU A O 1
ATOM 741 N N . THR A 1 88 ? -0.149 10.345 13.809 1.00 93.25 88 THR A N 1
ATOM 742 C CA . THR A 1 88 ? -0.831 9.831 15.016 1.00 93.25 88 THR A CA 1
ATOM 743 C C . THR A 1 88 ? -2.346 9.676 14.845 1.00 93.25 88 THR A C 1
ATOM 745 O O . THR A 1 88 ? -3.024 9.175 15.739 1.00 93.25 88 THR A O 1
ATOM 748 N N . LYS A 1 89 ? -2.886 10.115 13.704 1.00 95.62 89 LYS A N 1
ATOM 749 C CA . LYS A 1 89 ? -4.293 10.009 13.304 1.00 95.62 89 LYS A CA 1
ATOM 750 C C . LYS A 1 89 ? -4.408 10.010 11.778 1.00 95.62 89 LYS A C 1
ATOM 752 O O . LYS A 1 89 ? -3.486 10.450 11.097 1.00 95.62 89 LYS A O 1
ATOM 757 N N . GLN A 1 90 ? -5.562 9.587 11.275 1.00 96.50 90 GLN A N 1
ATOM 758 C CA . GLN A 1 90 ? -5.976 9.775 9.886 1.00 96.50 90 GLN A CA 1
ATOM 759 C C . GLN A 1 90 ? -5.976 11.264 9.496 1.00 96.50 90 GLN A C 1
ATOM 761 O O . GLN A 1 90 ? -6.444 12.109 10.270 1.00 96.50 90 GLN A O 1
ATOM 766 N N . GLN A 1 91 ? -5.437 11.576 8.315 1.00 96.56 91 GLN A N 1
ATOM 767 C CA . GLN A 1 91 ? -5.492 12.903 7.695 1.00 96.56 91 GLN A CA 1
ATOM 768 C C . GLN A 1 91 ? -5.082 12.867 6.214 1.00 96.56 91 GLN A C 1
ATOM 770 O O . GLN A 1 91 ? -4.391 11.951 5.771 1.00 96.56 91 GLN A O 1
ATOM 775 N N . GLU A 1 92 ? -5.419 13.932 5.486 1.00 97.19 92 GLU A N 1
ATOM 776 C CA . GLU A 1 92 ? -4.811 14.237 4.190 1.00 97.19 92 GLU A CA 1
ATOM 777 C C . GLU A 1 92 ? -3.291 14.464 4.337 1.00 97.19 92 GLU A C 1
ATOM 779 O O . GLU A 1 92 ? -2.814 15.081 5.302 1.00 97.19 92 GLU A O 1
ATOM 784 N N . VAL A 1 93 ? -2.532 13.959 3.367 1.00 97.31 93 VAL A N 1
ATOM 785 C CA . VAL A 1 93 ? -1.085 14.139 3.199 1.00 97.31 93 VAL A CA 1
ATOM 786 C C . VAL A 1 93 ? -0.770 14.382 1.728 1.00 97.31 93 VAL A C 1
ATOM 788 O O . VAL A 1 93 ? -1.580 14.086 0.851 1.00 97.31 93 VAL A O 1
ATOM 791 N N . LYS A 1 94 ? 0.431 14.885 1.438 1.00 97.62 94 LYS A N 1
ATOM 792 C CA . LYS A 1 94 ? 0.930 14.921 0.060 1.00 97.62 94 LYS A CA 1
ATOM 793 C C . LYS A 1 94 ? 1.598 13.604 -0.314 1.00 97.62 94 LYS A C 1
ATOM 795 O O . LYS A 1 94 ? 2.391 13.084 0.465 1.00 97.62 94 LYS A O 1
ATOM 800 N N . LEU A 1 95 ? 1.325 13.100 -1.510 1.00 97.75 95 LEU A N 1
ATOM 801 C CA . LEU A 1 95 ? 2.129 12.068 -2.160 1.00 97.75 95 LEU A CA 1
ATOM 802 C C . LEU A 1 95 ? 2.903 12.728 -3.302 1.00 97.75 95 LEU A C 1
ATOM 804 O O . LEU A 1 95 ? 2.323 13.483 -4.083 1.00 97.75 95 LEU A O 1
ATOM 808 N N . GLN A 1 96 ? 4.209 12.472 -3.378 1.00 96.38 96 GLN A N 1
ATOM 809 C CA . GLN A 1 96 ? 5.050 12.953 -4.469 1.00 96.38 96 GLN A CA 1
ATOM 810 C C . GLN A 1 96 ? 5.942 11.848 -5.025 1.00 96.38 96 GLN A C 1
ATOM 812 O O . GLN A 1 96 ? 6.804 11.312 -4.326 1.00 96.38 96 GLN A O 1
ATOM 817 N N . GLN A 1 97 ? 5.762 11.579 -6.311 1.00 93.81 97 GLN A N 1
ATOM 818 C CA . GLN A 1 97 ? 6.661 10.807 -7.149 1.00 93.81 97 GLN A CA 1
ATOM 819 C C . GLN A 1 97 ? 7.829 11.699 -7.610 1.00 93.81 97 GLN A C 1
ATOM 821 O O . GLN A 1 97 ? 7.723 12.925 -7.672 1.00 93.81 97 GLN A O 1
ATOM 826 N N . GLN A 1 98 ? 8.976 11.088 -7.897 1.00 84.12 98 GLN A N 1
ATOM 827 C CA . GLN A 1 98 ? 10.225 11.743 -8.294 1.00 84.12 98 GLN A CA 1
ATOM 828 C C . GLN A 1 98 ? 10.054 12.878 -9.332 1.00 84.12 98 GLN A C 1
ATOM 830 O O . GLN A 1 98 ? 9.876 12.625 -10.517 1.00 84.12 98 GLN A O 1
ATOM 835 N N . ASN A 1 99 ? 10.219 14.130 -8.882 1.00 78.31 99 ASN A N 1
ATOM 836 C CA . ASN A 1 99 ? 10.071 15.382 -9.652 1.00 78.31 99 ASN A CA 1
ATOM 837 C C . ASN A 1 99 ? 8.669 15.680 -10.219 1.00 78.31 99 ASN A C 1
ATOM 839 O O . ASN A 1 99 ? 8.499 16.716 -10.861 1.00 78.31 99 ASN A O 1
ATOM 843 N N . GLU A 1 100 ? 7.679 14.833 -9.951 1.00 89.25 100 GLU A N 1
ATOM 844 C CA . GLU A 1 100 ? 6.315 15.011 -10.437 1.00 89.25 100 GLU A CA 1
ATOM 845 C C . GLU A 1 100 ? 5.482 15.959 -9.567 1.00 89.25 100 GLU A C 1
ATOM 847 O O . GLU A 1 100 ? 5.857 16.350 -8.451 1.00 89.25 100 GLU A O 1
ATOM 852 N N . THR A 1 101 ? 4.323 16.344 -10.107 1.00 91.12 101 THR A N 1
ATOM 853 C CA . THR A 1 101 ? 3.322 17.145 -9.386 1.00 91.12 101 THR A CA 1
ATOM 854 C C . THR A 1 101 ? 2.773 16.350 -8.202 1.00 91.12 101 THR A C 1
ATOM 856 O O . THR A 1 101 ? 2.353 15.210 -8.368 1.00 91.12 101 THR A O 1
ATOM 859 N N . GLU A 1 102 ? 2.752 16.937 -7.004 1.00 95.50 102 GLU A N 1
ATOM 860 C CA . GLU A 1 102 ? 2.190 16.277 -5.819 1.00 95.50 102 GLU A CA 1
ATOM 861 C C . GLU A 1 102 ? 0.656 16.176 -5.872 1.00 95.50 102 GLU A C 1
ATOM 863 O O . GLU A 1 102 ? -0.030 17.147 -6.205 1.00 95.50 102 GLU A O 1
ATOM 868 N N . ILE A 1 103 ? 0.113 15.032 -5.453 1.00 97.19 103 ILE A N 1
ATOM 869 C CA . ILE A 1 103 ? -1.323 14.869 -5.181 1.00 97.19 103 ILE A CA 1
ATOM 870 C C . ILE A 1 103 ? -1.598 14.899 -3.674 1.00 97.19 103 ILE A C 1
ATOM 872 O O . ILE A 1 103 ? -0.686 14.766 -2.855 1.00 97.19 103 ILE A O 1
ATOM 876 N N . SER A 1 104 ? -2.857 15.120 -3.303 1.00 97.75 104 SER A N 1
ATOM 877 C CA . SER A 1 104 ? -3.346 14.920 -1.935 1.00 97.75 104 SER A CA 1
ATOM 878 C C . SER A 1 104 ? -3.988 13.542 -1.840 1.00 97.75 104 SER A C 1
ATOM 880 O O . SER A 1 104 ? -4.864 13.263 -2.647 1.00 97.75 104 SER A O 1
ATOM 882 N N . ILE A 1 105 ? -3.599 12.737 -0.851 1.00 97.31 105 ILE A N 1
ATOM 883 C CA . ILE A 1 105 ? -4.228 11.444 -0.537 1.00 97.31 105 ILE A CA 1
ATOM 884 C C . ILE A 1 105 ? -4.574 11.381 0.953 1.00 97.31 105 ILE A C 1
ATOM 886 O O . ILE A 1 105 ? -3.945 12.063 1.768 1.00 97.31 105 ILE A O 1
ATOM 890 N N . GLU A 1 106 ? -5.536 10.547 1.345 1.00 97.06 106 GLU A N 1
ATOM 891 C CA . GLU A 1 106 ? -5.792 10.263 2.761 1.00 97.06 106 GLU A CA 1
ATOM 892 C C . GLU A 1 106 ? -4.862 9.149 3.269 1.00 97.06 106 GLU A C 1
ATOM 894 O O . GLU A 1 106 ? -4.807 8.062 2.702 1.00 97.06 106 GLU A O 1
ATOM 899 N N . ALA A 1 107 ? -4.123 9.403 4.353 1.00 97.56 107 ALA A N 1
ATOM 900 C CA . ALA A 1 107 ? -3.231 8.420 4.963 1.00 97.56 107 ALA A CA 1
ATOM 901 C C . ALA A 1 107 ? -3.679 8.063 6.386 1.00 97.56 107 ALA A C 1
ATOM 903 O O . ALA A 1 107 ? -4.021 8.932 7.196 1.00 97.56 107 ALA A O 1
ATOM 904 N N . ILE A 1 108 ? -3.656 6.764 6.700 1.00 97.19 108 ILE A N 1
ATOM 905 C CA . ILE A 1 108 ? -4.192 6.200 7.944 1.00 97.19 108 ILE A CA 1
ATOM 906 C C . ILE A 1 108 ? -3.076 5.454 8.696 1.00 97.19 108 ILE A C 1
ATOM 908 O O . ILE A 1 108 ? -2.617 4.411 8.229 1.00 97.19 108 ILE A O 1
ATOM 912 N N . PRO A 1 109 ? -2.629 5.932 9.874 1.00 95.88 109 PRO A N 1
ATOM 913 C CA . PRO A 1 109 ? -1.716 5.177 10.726 1.00 95.88 109 PRO A CA 1
ATOM 914 C C . PRO A 1 109 ? -2.455 4.005 11.392 1.00 95.88 109 PRO A C 1
ATOM 916 O O . PRO A 1 109 ? -3.411 4.208 12.142 1.00 95.88 109 PRO A O 1
ATOM 919 N N . TYR A 1 110 ? -2.011 2.772 11.137 1.00 94.25 110 TYR A N 1
ATOM 920 C CA . TYR A 1 110 ? -2.652 1.549 11.628 1.00 94.25 110 TYR A CA 1
ATOM 921 C C . TYR A 1 110 ? -1.616 0.456 11.914 1.00 94.25 110 TYR A C 1
ATOM 923 O O . TYR A 1 110 ? -0.799 0.142 11.058 1.00 94.25 110 TYR A O 1
ATOM 931 N N . GLN A 1 111 ? -1.649 -0.139 13.114 1.00 90.81 111 GLN A N 1
ATOM 932 C CA . GLN A 1 111 ? -0.769 -1.255 13.521 1.00 90.81 111 GLN A CA 1
ATOM 933 C C . GLN A 1 111 ? 0.724 -1.055 13.171 1.00 90.81 111 GLN A C 1
ATOM 935 O O . GLN A 1 111 ? 1.349 -1.925 12.576 1.00 90.81 111 GLN A O 1
ATOM 940 N N . GLY A 1 112 ? 1.301 0.105 13.508 1.00 91.00 112 GLY A N 1
ATOM 941 C CA . GLY A 1 112 ? 2.718 0.395 13.230 1.00 91.00 112 GLY A CA 1
ATOM 942 C C . GLY A 1 112 ? 3.053 0.605 11.746 1.00 91.00 112 GLY A C 1
ATOM 943 O O . GLY A 1 112 ? 4.222 0.707 11.397 1.00 91.00 112 GLY A O 1
ATOM 944 N N . GLN A 1 113 ? 2.045 0.691 10.876 1.00 94.81 113 GLN A N 1
ATOM 945 C CA . GLN A 1 113 ? 2.172 0.913 9.437 1.00 94.81 113 GLN A CA 1
ATOM 946 C C . GLN A 1 113 ? 1.416 2.179 9.011 1.00 94.81 113 GLN A C 1
ATOM 948 O O . GLN A 1 113 ? 0.506 2.647 9.703 1.00 94.81 113 GLN A O 1
ATOM 953 N N . LEU A 1 114 ? 1.792 2.735 7.859 1.00 96.69 114 LEU A N 1
ATOM 954 C CA . LEU A 1 114 ? 1.093 3.851 7.225 1.00 96.69 114 LEU A CA 1
ATOM 955 C C . LEU A 1 114 ? 0.307 3.309 6.026 1.00 96.69 114 LEU A C 1
ATOM 957 O O . LEU A 1 114 ? 0.906 2.848 5.056 1.00 96.69 114 LEU A O 1
ATOM 961 N N . LEU A 1 115 ? -1.024 3.322 6.114 1.00 98.06 115 LEU A N 1
ATOM 962 C CA . LEU A 1 115 ? -1.900 2.866 5.037 1.00 98.06 115 LEU A CA 1
ATOM 963 C C . LEU A 1 115 ? -2.274 4.021 4.107 1.00 98.06 115 LEU A C 1
ATOM 965 O O . LEU A 1 115 ? -2.501 5.140 4.571 1.00 98.06 115 LEU A O 1
ATOM 969 N N . VAL A 1 116 ? -2.394 3.716 2.818 1.00 98.38 116 VAL A N 1
ATOM 970 C CA . VAL A 1 116 ? -2.778 4.641 1.739 1.00 98.38 116 VAL A CA 1
ATOM 971 C C . VAL A 1 116 ? -3.806 3.980 0.806 1.00 98.38 116 VAL A C 1
ATOM 973 O O . VAL A 1 116 ? -3.821 2.744 0.731 1.00 98.38 116 VAL A O 1
ATOM 976 N N . PRO A 1 117 ? -4.660 4.748 0.098 1.00 98.44 117 PRO A N 1
ATOM 977 C CA . PRO A 1 117 ? -5.585 4.208 -0.896 1.00 98.44 117 PRO A CA 1
ATOM 978 C C . PRO A 1 117 ? -4.800 3.570 -2.046 1.00 98.44 117 PRO A C 1
ATOM 980 O O . PRO A 1 117 ? -4.051 4.244 -2.755 1.00 98.44 117 PRO A O 1
ATOM 983 N N . LEU A 1 118 ? -4.967 2.259 -2.226 1.00 98.56 118 LEU A N 1
ATOM 984 C CA . LEU A 1 118 ? -4.217 1.453 -3.190 1.00 98.56 118 LEU A CA 1
ATOM 985 C C . LEU A 1 118 ? -4.408 1.971 -4.620 1.00 98.56 118 LEU A C 1
ATOM 987 O O . LEU A 1 118 ? -3.431 2.301 -5.283 1.00 98.56 118 LEU A O 1
ATOM 9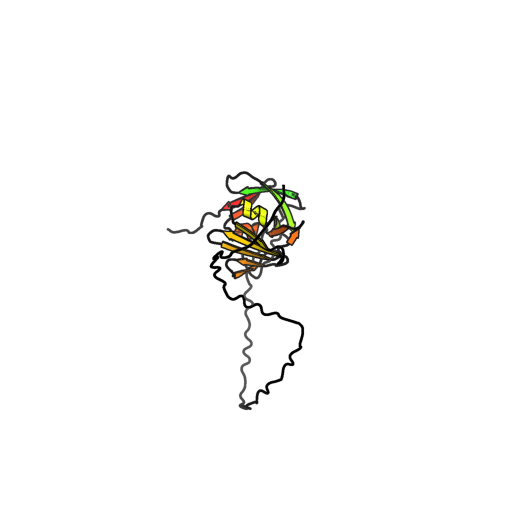91 N N . THR A 1 119 ? -5.661 2.091 -5.064 1.00 98.00 119 THR A N 1
ATOM 992 C CA . THR A 1 119 ? -6.018 2.474 -6.437 1.00 98.00 119 THR A CA 1
ATOM 993 C C . THR A 1 119 ? -5.460 3.848 -6.820 1.00 98.00 119 THR A C 1
ATOM 995 O O . THR A 1 119 ? -4.829 3.975 -7.865 1.00 98.00 119 THR A O 1
ATOM 998 N N . GLU A 1 120 ? -5.632 4.860 -5.963 1.00 97.69 120 GLU A N 1
ATOM 999 C CA . GLU A 1 120 ? -5.132 6.224 -6.205 1.00 97.69 120 GLU A CA 1
ATOM 1000 C C . GLU A 1 120 ? -3.597 6.292 -6.165 1.00 97.69 120 GLU A C 1
ATOM 1002 O O . GLU A 1 120 ? -2.986 6.909 -7.036 1.00 97.69 120 GLU A O 1
ATOM 1007 N N . THR A 1 121 ? -2.961 5.612 -5.203 1.00 98.00 121 THR A N 1
ATOM 1008 C CA . THR A 1 121 ? -1.492 5.581 -5.084 1.00 98.00 121 THR A CA 1
ATOM 1009 C C . THR A 1 121 ? -0.848 4.940 -6.315 1.00 98.00 121 THR A C 1
ATOM 1011 O O . THR A 1 121 ? 0.124 5.473 -6.839 1.00 98.00 121 THR A O 1
ATOM 1014 N N . VAL A 1 122 ? -1.394 3.819 -6.793 1.00 97.75 122 VAL A N 1
ATOM 1015 C CA . VAL A 1 122 ? -0.881 3.064 -7.949 1.00 97.75 122 VAL A CA 1
ATOM 1016 C C . VAL A 1 122 ? -1.087 3.839 -9.254 1.00 97.75 122 VAL A C 1
ATOM 1018 O O . VAL A 1 122 ? -0.131 4.048 -9.996 1.00 97.75 122 VAL A O 1
ATOM 1021 N N . GLN A 1 123 ? -2.288 4.383 -9.488 1.00 97.06 123 GLN A N 1
ATOM 1022 C CA . GLN A 1 123 ? -2.559 5.225 -10.665 1.00 97.06 123 GLN A CA 1
ATOM 1023 C C . GLN A 1 123 ? -1.673 6.475 -10.713 1.00 97.06 123 GLN A C 1
ATOM 1025 O O . GLN A 1 123 ? -1.308 6.928 -11.796 1.00 97.06 123 GLN A O 1
ATOM 1030 N N . TYR A 1 124 ? -1.320 7.032 -9.553 1.00 97.00 124 TYR A N 1
ATOM 1031 C CA . TYR A 1 124 ? -0.400 8.161 -9.465 1.00 97.00 124 TYR A CA 1
ATOM 1032 C C . TYR A 1 124 ? 1.055 7.784 -9.778 1.00 97.00 124 TYR A C 1
ATOM 1034 O O . TYR A 1 124 ? 1.768 8.591 -10.366 1.00 97.00 124 TYR A O 1
ATOM 1042 N N . LEU A 1 125 ? 1.496 6.573 -9.422 1.00 94.94 125 LEU A N 1
ATOM 1043 C CA . LEU A 1 125 ? 2.830 6.074 -9.778 1.00 94.94 125 LEU A CA 1
ATOM 1044 C C . LEU A 1 125 ? 2.961 5.729 -11.275 1.00 94.94 125 LEU A C 1
ATOM 1046 O O . LEU A 1 125 ? 4.080 5.687 -11.789 1.00 94.94 125 LEU A O 1
ATOM 1050 N N . GLY A 1 126 ? 1.837 5.592 -11.982 1.00 94.31 126 GLY A N 1
ATOM 1051 C CA . GLY A 1 126 ? 1.762 5.364 -13.429 1.00 94.31 126 GLY A CA 1
ATOM 1052 C C . GLY A 1 126 ? 1.398 3.931 -13.824 1.00 94.31 126 GLY A C 1
ATOM 1053 O O . GLY A 1 126 ? 1.307 3.646 -15.017 1.00 94.31 126 GLY A O 1
ATOM 1054 N N . ASP A 1 127 ? 1.171 3.061 -12.841 1.00 96.06 127 ASP A N 1
ATOM 1055 C CA . ASP A 1 127 ? 0.950 1.626 -13.019 1.00 96.06 127 ASP A CA 1
ATOM 1056 C C . ASP A 1 127 ? -0.550 1.300 -13.240 1.00 96.06 127 ASP A C 1
ATOM 1058 O O . ASP A 1 127 ? -1.445 2.063 -12.849 1.00 96.06 127 ASP A O 1
ATOM 1062 N N . GLU A 1 128 ? -0.864 0.162 -13.871 1.00 97.81 128 GLU A N 1
ATOM 1063 C CA . GLU A 1 128 ? -2.248 -0.247 -14.157 1.00 97.81 128 GLU A CA 1
ATOM 1064 C C . GLU A 1 128 ? -2.914 -0.914 -12.938 1.00 97.81 128 GLU A C 1
ATOM 1066 O O . GLU A 1 128 ? -2.268 -1.596 -12.144 1.00 97.81 128 GLU A O 1
ATOM 1071 N N . VAL A 1 129 ? -4.230 -0.718 -12.767 1.00 98.12 129 VAL A N 1
ATOM 1072 C CA . VAL A 1 129 ? -5.000 -1.261 -11.634 1.00 98.12 129 VAL A CA 1
ATOM 1073 C C . VAL A 1 129 ? -6.410 -1.701 -12.037 1.00 98.12 129 VAL A C 1
ATOM 1075 O O . VAL A 1 129 ? -7.103 -1.022 -12.803 1.00 98.12 129 VAL A O 1
ATOM 1078 N N . HIS A 1 130 ? -6.868 -2.831 -11.497 1.00 98.31 130 HIS A N 1
ATOM 1079 C CA . HIS A 1 130 ? -8.180 -3.423 -11.763 1.00 98.31 130 HIS A CA 1
ATOM 1080 C C . HIS A 1 130 ? -8.913 -3.784 -10.460 1.00 98.31 130 HIS A C 1
ATOM 1082 O O . HIS A 1 130 ? -8.421 -4.545 -9.628 1.00 98.31 130 HIS A O 1
ATOM 1088 N N . GLU A 1 131 ? -10.132 -3.260 -10.273 1.00 98.00 131 GLU A N 1
ATOM 1089 C CA . GLU A 1 131 ? -10.931 -3.493 -9.062 1.00 98.00 131 GLU A CA 1
ATOM 1090 C C . GLU A 1 131 ? -12.068 -4.507 -9.257 1.00 98.00 131 GLU A C 1
ATOM 1092 O O . GLU A 1 131 ? -13.144 -4.207 -9.788 1.00 98.00 131 GLU A O 1
ATOM 1097 N N . TYR A 1 132 ? -11.909 -5.695 -8.681 1.00 97.62 132 TYR A N 1
ATOM 1098 C CA . TYR A 1 132 ? -12.927 -6.740 -8.673 1.00 97.62 132 TYR A CA 1
ATOM 1099 C C . TYR A 1 132 ? -13.842 -6.601 -7.448 1.00 97.62 132 TYR A C 1
ATOM 1101 O O . TYR A 1 132 ? -13.873 -7.448 -6.552 1.00 97.62 132 TYR A O 1
ATOM 1109 N N . LYS A 1 133 ? -14.635 -5.520 -7.405 1.00 94.31 133 LYS A N 1
ATOM 1110 C CA . LYS A 1 133 ? -15.460 -5.135 -6.236 1.00 94.31 133 LYS A CA 1
ATOM 1111 C C . LYS A 1 133 ? -16.343 -6.268 -5.668 1.00 94.31 133 LYS A C 1
ATOM 1113 O O . LYS A 1 133 ? -16.542 -6.327 -4.459 1.00 94.31 133 LYS A O 1
ATOM 1118 N N . LYS A 1 134 ? -16.834 -7.203 -6.500 1.00 95.94 134 LYS A N 1
ATOM 1119 C CA . LYS A 1 134 ? -17.602 -8.391 -6.049 1.00 95.94 134 LYS A CA 1
ATOM 1120 C C . LYS A 1 134 ? -16.770 -9.385 -5.229 1.00 95.94 134 LYS A C 1
ATOM 1122 O O . LYS A 1 134 ? -17.277 -9.937 -4.259 1.00 95.94 134 LYS A O 1
ATOM 1127 N N . SER A 1 135 ? -15.525 -9.643 -5.629 1.00 97.31 135 SER A N 1
ATOM 1128 C CA . SER A 1 135 ? -14.618 -10.571 -4.941 1.00 97.31 135 SER A CA 1
ATOM 1129 C C . SER A 1 135 ? -13.740 -9.874 -3.898 1.00 97.31 135 SER A C 1
ATOM 1131 O O . SER A 1 135 ? -13.031 -10.564 -3.164 1.00 97.31 135 SER A O 1
ATOM 1133 N N . LYS A 1 136 ? -13.813 -8.538 -3.788 1.00 97.88 136 LYS A N 1
ATOM 1134 C CA . LYS A 1 136 ? -12.994 -7.704 -2.891 1.00 97.88 136 LYS A CA 1
ATOM 1135 C C . LYS A 1 136 ? -11.491 -7.869 -3.150 1.00 97.88 136 LYS A C 1
ATOM 1137 O O . LYS A 1 136 ? -10.694 -7.980 -2.216 1.00 97.88 136 LYS A O 1
ATOM 1142 N N . VAL A 1 137 ? -11.138 -7.947 -4.432 1.00 98.44 137 VAL A N 1
ATOM 1143 C CA . VAL A 1 137 ? -9.765 -8.061 -4.937 1.00 98.44 137 VAL A CA 1
ATOM 1144 C C . VAL A 1 137 ? -9.406 -6.799 -5.714 1.00 98.44 137 VAL A C 1
ATOM 1146 O O . VAL A 1 137 ? -10.256 -6.255 -6.422 1.00 98.44 137 VAL A O 1
ATOM 1149 N N . VAL A 1 138 ? -8.157 -6.360 -5.582 1.00 98.69 138 VAL A N 1
ATOM 1150 C CA . VAL A 1 138 ? -7.540 -5.344 -6.440 1.00 98.69 138 VAL A CA 1
ATOM 1151 C C . VAL A 1 138 ? -6.271 -5.946 -7.030 1.00 98.69 138 VAL A C 1
ATOM 1153 O O . VAL A 1 138 ? -5.442 -6.483 -6.299 1.00 98.69 138 VAL A O 1
ATOM 1156 N N . GLU A 1 139 ? -6.160 -5.887 -8.345 1.00 98.69 139 GLU A N 1
ATOM 1157 C CA . GLU A 1 139 ? -5.026 -6.357 -9.139 1.00 98.69 139 GLU A CA 1
ATOM 1158 C C . GLU A 1 139 ? -4.246 -5.134 -9.639 1.00 98.69 139 GLU A C 1
ATOM 1160 O O . GLU A 1 139 ? -4.857 -4.116 -9.963 1.00 98.69 139 GLU A O 1
ATOM 1165 N N . VAL A 1 140 ? -2.916 -5.206 -9.645 1.00 98.69 140 VAL A N 1
ATOM 1166 C CA . VAL A 1 140 ? -1.994 -4.135 -10.060 1.00 98.69 140 VAL A CA 1
ATOM 1167 C C . VAL A 1 140 ? -0.962 -4.713 -11.019 1.00 98.69 140 VAL A C 1
ATOM 1169 O O . VAL A 1 140 ? -0.437 -5.797 -10.752 1.00 98.69 140 VAL A O 1
ATOM 1172 N N . VAL A 1 141 ? -0.663 -3.994 -12.101 1.00 97.56 141 VAL A N 1
ATOM 1173 C CA . VAL A 1 141 ? 0.249 -4.429 -13.167 1.00 97.56 141 VAL A CA 1
ATOM 1174 C C . VAL A 1 141 ? 1.220 -3.299 -13.545 1.00 97.56 141 VAL A C 1
ATOM 1176 O O . VAL A 1 141 ? 0.810 -2.224 -13.976 1.00 97.56 141 VAL A O 1
ATOM 1179 N N . ASP A 1 142 ? 2.510 -3.587 -13.392 1.00 94.06 142 ASP A N 1
ATOM 1180 C CA . ASP A 1 142 ? 3.700 -2.847 -13.848 1.00 94.06 142 ASP A CA 1
ATOM 1181 C C . ASP A 1 142 ? 4.492 -3.767 -14.811 1.00 94.06 142 ASP A C 1
ATOM 1183 O O . ASP A 1 142 ? 4.207 -4.965 -14.890 1.00 94.06 142 ASP A O 1
ATOM 1187 N N . GLU A 1 143 ? 5.469 -3.241 -15.557 1.00 90.81 143 GLU A N 1
ATOM 1188 C CA . GLU A 1 143 ? 6.142 -3.937 -16.674 1.00 90.81 143 GLU A CA 1
ATOM 1189 C C . GLU A 1 143 ? 6.717 -5.317 -16.286 1.00 90.81 143 GLU A C 1
ATOM 1191 O O . GLU A 1 143 ? 6.582 -6.273 -17.052 1.00 90.81 143 GLU A O 1
ATOM 1196 N N . ASP A 1 144 ? 7.293 -5.430 -15.082 1.00 91.94 144 ASP A N 1
ATOM 1197 C CA . ASP A 1 144 ? 7.880 -6.661 -14.519 1.00 91.94 144 ASP A CA 1
ATOM 1198 C C . ASP A 1 144 ? 7.119 -7.208 -13.280 1.00 91.94 144 ASP A C 1
ATOM 1200 O O . ASP A 1 144 ? 7.505 -8.238 -12.707 1.00 91.94 144 ASP A O 1
ATOM 1204 N N . THR A 1 145 ? 6.046 -6.539 -12.829 1.00 96.19 145 THR A N 1
ATOM 1205 C CA . THR A 1 145 ? 5.429 -6.791 -11.510 1.00 96.19 145 THR A CA 1
ATOM 1206 C C . THR A 1 145 ? 3.903 -6.877 -11.562 1.00 96.19 145 THR A C 1
ATOM 1208 O O . THR A 1 145 ? 3.218 -5.916 -11.894 1.00 96.19 145 THR A O 1
ATOM 1211 N N . HIS A 1 146 ? 3.353 -8.008 -11.122 1.00 98.31 146 HIS A N 1
ATOM 1212 C CA . HIS A 1 146 ? 1.918 -8.244 -10.965 1.00 98.31 146 HIS A CA 1
ATOM 1213 C C . HIS A 1 146 ? 1.579 -8.507 -9.488 1.00 98.31 146 HIS A C 1
ATOM 1215 O O . HIS A 1 146 ? 2.095 -9.453 -8.886 1.00 98.31 146 HIS A O 1
ATOM 1221 N N . LEU A 1 147 ? 0.698 -7.687 -8.901 1.00 98.62 147 LEU A N 1
ATOM 1222 C CA . LEU A 1 147 ? 0.265 -7.785 -7.502 1.00 98.62 147 LEU A CA 1
ATOM 1223 C C . LEU A 1 147 ? -1.245 -8.031 -7.390 1.00 98.62 147 LEU A C 1
ATOM 1225 O O . LEU A 1 147 ? -2.034 -7.294 -7.971 1.00 98.62 147 LEU A O 1
ATOM 1229 N N . ILE A 1 148 ? -1.663 -8.993 -6.565 1.00 98.75 148 ILE A N 1
ATOM 1230 C CA . ILE A 1 148 ? -3.078 -9.257 -6.260 1.00 98.75 148 ILE A CA 1
ATOM 1231 C C . ILE A 1 148 ? -3.330 -9.077 -4.760 1.00 98.75 148 ILE A C 1
ATOM 1233 O O . ILE A 1 148 ? -2.938 -9.906 -3.931 1.00 98.75 148 ILE A O 1
ATOM 1237 N N . PHE A 1 149 ? -4.029 -8.001 -4.410 1.00 98.69 149 PHE A N 1
ATOM 1238 C CA . PHE A 1 149 ? -4.465 -7.676 -3.056 1.00 98.69 149 PHE A CA 1
ATOM 1239 C C . PHE A 1 149 ? -5.894 -8.169 -2.799 1.00 98.69 149 PHE A C 1
ATOM 1241 O O . PHE A 1 149 ? -6.755 -8.165 -3.679 1.00 98.69 149 PHE A O 1
ATOM 1248 N N . LYS A 1 150 ? -6.174 -8.574 -1.558 1.00 98.56 150 LYS A N 1
ATOM 1249 C CA . LYS A 1 150 ? -7.467 -9.120 -1.124 1.00 98.56 150 LYS A CA 1
ATOM 1250 C C . LYS A 1 150 ? -7.869 -8.495 0.208 1.00 98.56 150 LYS A C 1
ATOM 1252 O O . LYS A 1 150 ? -7.107 -8.571 1.167 1.00 98.56 150 LYS A O 1
ATOM 1257 N N . GLU A 1 151 ? -9.074 -7.936 0.292 1.00 98.38 151 GLU A N 1
ATOM 1258 C CA . GLU A 1 151 ? -9.589 -7.338 1.532 1.00 98.38 151 GLU A CA 1
ATOM 1259 C C . GLU A 1 151 ? -9.561 -8.348 2.696 1.00 98.38 151 GLU A C 1
ATOM 1261 O O . GLU A 1 151 ? -9.981 -9.499 2.545 1.00 98.38 151 GLU A O 1
ATOM 1266 N N . GLY A 1 152 ? -9.044 -7.921 3.850 1.00 97.62 152 GLY A N 1
ATOM 1267 C CA . GLY A 1 152 ? -8.837 -8.742 5.045 1.00 97.62 152 GLY A CA 1
ATOM 1268 C C . GLY A 1 152 ? -7.577 -9.618 5.018 1.00 97.62 152 GLY A C 1
ATOM 1269 O O . GLY A 1 152 ? -7.206 -10.176 6.050 1.00 97.62 152 GLY A O 1
ATOM 1270 N N . SER A 1 153 ? -6.884 -9.736 3.880 1.00 97.69 153 SER A N 1
ATOM 1271 C CA . SER A 1 153 ? -5.660 -10.534 3.767 1.00 97.69 153 SER A CA 1
ATOM 1272 C C . SER A 1 153 ? -4.451 -9.804 4.353 1.00 97.69 153 SER A C 1
ATOM 1274 O O . SER A 1 153 ? -4.189 -8.656 4.003 1.00 97.69 153 SER A O 1
ATOM 1276 N N . ARG A 1 154 ? -3.655 -10.510 5.170 1.00 95.88 154 ARG A N 1
ATOM 1277 C CA . ARG A 1 154 ? -2.280 -10.131 5.572 1.00 95.88 154 ARG A CA 1
ATOM 1278 C C . ARG A 1 154 ? -1.215 -10.639 4.582 1.00 95.88 154 ARG A C 1
ATOM 1280 O O . ARG A 1 154 ? -0.078 -10.894 4.964 1.00 95.88 154 ARG A O 1
ATOM 1287 N N . ALA A 1 155 ? -1.596 -10.854 3.327 1.00 96.62 155 ALA A N 1
ATOM 1288 C CA . ALA A 1 155 ? -0.707 -11.256 2.244 1.00 96.62 155 ALA A CA 1
ATOM 1289 C C . ALA A 1 155 ? -1.206 -10.698 0.905 1.00 96.62 155 ALA A C 1
ATOM 1291 O O . ALA A 1 155 ? -2.418 -10.654 0.666 1.00 96.62 155 ALA A O 1
ATOM 1292 N N . VAL A 1 156 ? -0.262 -10.323 0.051 1.00 98.19 156 VAL A N 1
ATOM 1293 C CA . VAL A 1 156 ? -0.443 -10.014 -1.373 1.00 98.19 156 VAL A CA 1
ATOM 1294 C C . VAL A 1 156 ? 0.044 -11.224 -2.179 1.00 98.19 156 VAL A C 1
ATOM 1296 O O . VAL A 1 156 ? 0.897 -11.969 -1.696 1.00 98.19 156 VAL A O 1
ATOM 1299 N N . TYR A 1 157 ? -0.490 -11.465 -3.376 1.00 98.31 157 TYR A N 1
ATOM 1300 C CA . TYR A 1 157 ? 0.196 -12.342 -4.331 1.00 98.31 157 TYR A CA 1
ATOM 1301 C C . TYR A 1 157 ? 1.062 -11.484 -5.242 1.00 98.31 157 TYR A C 1
ATOM 1303 O O . TYR A 1 157 ? 0.530 -10.649 -5.958 1.00 98.31 157 TYR A O 1
ATOM 1311 N N . GLU A 1 158 ? 2.370 -11.678 -5.200 1.00 97.38 158 GLU A N 1
ATOM 1312 C CA . GLU A 1 158 ? 3.379 -10.949 -5.964 1.00 97.38 158 GLU A CA 1
ATOM 1313 C C . GLU A 1 158 ? 3.982 -11.909 -6.988 1.00 97.38 158 GLU A C 1
ATOM 1315 O O . GLU A 1 158 ? 4.560 -12.929 -6.615 1.00 97.38 158 GLU A O 1
ATOM 1320 N N . ASN A 1 159 ? 3.782 -11.644 -8.281 1.00 97.62 159 ASN A N 1
ATOM 1321 C CA . ASN A 1 159 ? 4.142 -12.555 -9.373 1.00 97.62 159 ASN A CA 1
ATOM 1322 C C . ASN A 1 159 ? 3.675 -14.006 -9.092 1.00 97.62 159 ASN A C 1
ATOM 1324 O O . ASN A 1 159 ? 4.408 -14.979 -9.259 1.00 97.62 159 ASN A O 1
ATOM 1328 N N . MET A 1 160 ? 2.421 -14.126 -8.630 1.00 96.00 160 MET A N 1
ATOM 1329 C CA . MET A 1 160 ? 1.735 -15.343 -8.154 1.00 96.00 160 MET A CA 1
ATOM 1330 C C . MET A 1 160 ? 2.285 -15.997 -6.867 1.00 96.00 160 MET A C 1
ATOM 1332 O O . MET A 1 160 ? 1.631 -16.893 -6.327 1.00 96.00 160 MET A O 1
ATOM 1336 N N . ALA A 1 161 ? 3.414 -15.550 -6.312 1.00 96.62 161 ALA A N 1
ATOM 1337 C CA . ALA A 1 161 ? 3.904 -15.999 -5.009 1.00 96.62 161 ALA A CA 1
ATOM 1338 C C . ALA A 1 161 ? 3.137 -15.312 -3.866 1.00 96.62 161 ALA A C 1
ATOM 1340 O O . ALA A 1 161 ? 2.870 -14.117 -3.914 1.00 96.62 161 ALA A O 1
ATOM 1341 N N . LYS A 1 162 ? 2.764 -16.049 -2.814 1.00 96.62 162 LYS A N 1
ATOM 1342 C CA . LYS A 1 162 ? 2.026 -15.487 -1.669 1.00 96.62 162 LYS A CA 1
ATOM 1343 C C . LYS A 1 162 ? 2.984 -14.795 -0.691 1.00 96.62 162 LYS A C 1
ATOM 1345 O O . LYS A 1 162 ? 3.536 -15.453 0.192 1.00 96.62 162 LYS A O 1
ATOM 1350 N N . THR A 1 163 ? 3.121 -13.479 -0.804 1.00 95.94 163 THR A N 1
ATOM 1351 C CA . THR A 1 163 ? 4.050 -12.672 -0.003 1.00 95.94 163 THR A CA 1
ATOM 1352 C C . THR A 1 163 ? 3.347 -12.041 1.217 1.00 95.94 163 THR A C 1
ATOM 1354 O O . THR A 1 163 ? 2.275 -11.442 1.074 1.00 95.94 163 THR A O 1
ATOM 1357 N N . PRO A 1 164 ? 3.888 -12.173 2.445 1.00 94.56 164 PRO A N 1
ATOM 1358 C CA . PRO A 1 164 ? 3.268 -11.641 3.663 1.00 94.56 164 PRO A CA 1
ATOM 1359 C C . PRO A 1 164 ? 3.329 -10.109 3.732 1.00 94.56 164 PRO A C 1
ATOM 1361 O O . PRO A 1 164 ? 4.294 -9.500 3.286 1.00 94.56 164 PRO A O 1
ATOM 1364 N N . MET A 1 165 ? 2.318 -9.487 4.346 1.00 94.75 165 MET A N 1
ATOM 1365 C CA . MET A 1 165 ? 2.256 -8.043 4.608 1.00 94.75 165 MET A CA 1
ATOM 1366 C C . MET A 1 165 ? 2.292 -7.743 6.123 1.00 94.75 165 MET A C 1
ATOM 1368 O O . MET A 1 165 ? 1.708 -8.501 6.912 1.00 94.75 165 MET A O 1
ATOM 1372 N N . PRO A 1 166 ? 2.883 -6.607 6.550 1.00 92.56 166 PRO A N 1
ATOM 1373 C CA . PRO A 1 166 ? 2.979 -6.228 7.966 1.00 92.56 166 PRO A CA 1
ATOM 1374 C C . PRO A 1 166 ? 1.611 -5.998 8.631 1.00 92.56 166 PRO A C 1
ATOM 1376 O O . PRO A 1 166 ? 1.441 -6.245 9.830 1.00 92.56 166 PRO A O 1
ATOM 1379 N N . THR A 1 167 ? 0.593 -5.606 7.862 1.00 93.56 167 THR A N 1
ATOM 1380 C CA . THR A 1 167 ? -0.814 -5.625 8.286 1.00 93.56 167 THR A CA 1
ATOM 1381 C C . THR A 1 167 ? -1.751 -5.945 7.114 1.00 93.56 167 THR A C 1
ATOM 1383 O O . THR A 1 167 ? -1.296 -6.184 5.997 1.00 93.56 167 THR A O 1
ATOM 1386 N N . ALA A 1 168 ? -3.050 -6.067 7.386 1.00 96.38 168 ALA A N 1
ATOM 1387 C CA . ALA A 1 168 ? -4.043 -6.491 6.406 1.00 96.38 168 ALA A CA 1
ATOM 1388 C C . ALA A 1 168 ? -4.442 -5.360 5.448 1.00 96.38 168 ALA A C 1
ATOM 1390 O O . ALA A 1 168 ? -4.503 -4.200 5.850 1.00 96.38 168 ALA A O 1
ATOM 1391 N N . ALA A 1 169 ? -4.809 -5.714 4.214 1.00 98.12 169 ALA A N 1
ATOM 1392 C CA . ALA A 1 169 ? -5.537 -4.804 3.334 1.00 98.12 169 ALA A CA 1
ATOM 1393 C C . ALA A 1 169 ? -6.932 -4.527 3.921 1.00 98.12 169 ALA A C 1
ATOM 1395 O O . ALA A 1 169 ? -7.720 -5.456 4.122 1.00 98.12 169 ALA A O 1
ATOM 1396 N N . LEU A 1 170 ? -7.247 -3.265 4.207 1.00 97.75 170 LEU A N 1
ATOM 1397 C CA . LEU A 1 170 ? -8.522 -2.849 4.798 1.00 97.75 170 LEU A CA 1
ATOM 1398 C C . LEU A 1 170 ? -9.449 -2.260 3.731 1.00 97.75 170 LEU A C 1
ATOM 1400 O O . LEU A 1 170 ? -8.977 -1.720 2.736 1.00 97.75 170 LEU A O 1
ATOM 1404 N N . ASN A 1 171 ? -10.764 -2.309 3.958 1.00 96.62 171 ASN A N 1
ATOM 1405 C CA . ASN A 1 171 ? -11.690 -1.424 3.250 1.00 96.62 171 ASN A CA 1
ATOM 1406 C C . ASN A 1 171 ? -11.986 -0.201 4.123 1.00 96.62 171 ASN A C 1
ATOM 1408 O O . ASN A 1 171 ? -12.353 -0.354 5.291 1.00 96.62 171 ASN A O 1
ATOM 1412 N N . PHE A 1 172 ? -11.850 0.995 3.559 1.00 94.75 172 PHE A N 1
ATOM 1413 C CA . PHE A 1 172 ? -12.247 2.244 4.199 1.00 94.75 172 PHE A CA 1
ATOM 1414 C C . PHE A 1 172 ? -12.980 3.120 3.179 1.00 94.75 172 PHE A C 1
ATOM 1416 O O . PHE A 1 172 ? -12.538 3.258 2.044 1.00 94.75 172 PHE A O 1
ATOM 1423 N N . ASN A 1 173 ? -14.153 3.642 3.554 1.00 92.44 173 ASN A N 1
ATOM 1424 C CA . ASN A 1 173 ? -15.066 4.402 2.682 1.00 92.44 173 ASN A CA 1
ATOM 1425 C C . ASN A 1 173 ? -15.440 3.741 1.328 1.00 92.44 173 ASN A C 1
ATOM 1427 O O . ASN A 1 173 ? -16.026 4.395 0.469 1.00 92.44 173 ASN A O 1
ATOM 1431 N N . GLY A 1 174 ? -15.194 2.436 1.156 1.00 93.50 174 GLY A N 1
ATOM 1432 C CA . GLY A 1 174 ? -15.429 1.689 -0.085 1.00 93.50 174 GLY A CA 1
ATOM 1433 C C . GLY A 1 174 ? -14.161 1.371 -0.887 1.00 93.50 174 GLY A C 1
ATOM 1434 O O . GLY A 1 174 ? -14.217 0.509 -1.765 1.00 93.50 174 GLY A O 1
ATOM 1435 N N . GLU A 1 175 ? -13.028 1.982 -0.552 1.00 96.50 175 GLU A N 1
ATOM 1436 C CA . GLU A 1 175 ? -11.724 1.824 -1.208 1.00 96.50 175 GLU A CA 1
ATOM 1437 C C . GLU A 1 175 ? -10.814 0.863 -0.430 1.00 96.50 175 GLU A C 1
ATOM 1439 O O . GLU A 1 175 ? -11.004 0.642 0.770 1.00 96.50 175 GLU A O 1
ATOM 1444 N N . MET A 1 176 ? -9.819 0.273 -1.102 1.00 98.50 176 MET A N 1
ATOM 1445 C CA . MET A 1 176 ? -8.844 -0.612 -0.459 1.00 98.50 176 MET A CA 1
ATOM 1446 C C . MET A 1 176 ? -7.623 0.177 0.020 1.00 98.50 176 MET A C 1
ATOM 1448 O O . MET A 1 176 ? -6.959 0.836 -0.773 1.00 98.50 176 MET A O 1
ATOM 1452 N N . TYR A 1 177 ? -7.306 0.063 1.308 1.00 98.62 177 TYR A N 1
ATOM 1453 C CA . TYR A 1 177 ? -6.153 0.691 1.950 1.00 98.62 177 TYR A CA 1
ATOM 1454 C C . TYR A 1 177 ? -5.113 -0.372 2.303 1.00 98.62 177 TYR A C 1
ATOM 1456 O O . TYR A 1 177 ? -5.439 -1.367 2.958 1.00 98.62 177 TYR A O 1
ATOM 1464 N N . VAL A 1 178 ? -3.862 -0.163 1.889 1.00 98.56 178 VAL A N 1
ATOM 1465 C CA . VAL A 1 178 ? -2.748 -1.104 2.118 1.00 98.56 178 VAL A CA 1
ATOM 1466 C C . VAL A 1 178 ? -1.490 -0.369 2.605 1.00 98.56 178 VAL A C 1
ATOM 1468 O O . VAL A 1 178 ? -1.418 0.854 2.462 1.00 98.56 178 VAL A O 1
ATOM 1471 N N . PRO A 1 179 ? -0.500 -1.070 3.192 1.00 97.75 179 PRO A N 1
ATOM 1472 C CA . PRO A 1 179 ? 0.732 -0.443 3.665 1.00 97.75 179 PRO A CA 1
ATOM 1473 C C . PRO A 1 179 ? 1.552 0.176 2.523 1.00 97.75 179 PRO A C 1
ATOM 1475 O O . PRO A 1 179 ? 1.819 -0.470 1.508 1.00 97.75 179 PRO A O 1
ATOM 1478 N N . VAL A 1 180 ? 1.977 1.429 2.697 1.00 97.75 180 VAL A N 1
ATOM 1479 C CA . VAL A 1 180 ? 2.697 2.207 1.672 1.00 97.75 180 VAL A CA 1
ATOM 1480 C C . VAL A 1 180 ? 4.043 1.582 1.267 1.00 97.75 180 VAL A C 1
ATOM 1482 O O . VAL A 1 180 ? 4.425 1.634 0.101 1.00 97.75 180 VAL A O 1
ATOM 1485 N N . ASN A 1 181 ? 4.727 0.929 2.208 1.00 95.81 181 ASN A N 1
ATOM 1486 C CA . ASN A 1 181 ? 5.942 0.135 1.994 1.00 95.81 181 ASN A CA 1
ATOM 1487 C C . ASN A 1 181 ? 5.715 -1.141 1.176 1.00 95.81 181 ASN A C 1
ATOM 1489 O O . ASN A 1 181 ? 6.651 -1.584 0.518 1.00 95.81 181 ASN A O 1
ATOM 1493 N N . VAL A 1 182 ? 4.510 -1.719 1.177 1.00 97.06 182 VAL A N 1
ATOM 1494 C CA . VAL A 1 182 ? 4.189 -2.858 0.303 1.00 97.06 182 VAL A CA 1
ATOM 1495 C C . VAL A 1 182 ? 4.018 -2.375 -1.135 1.00 97.06 182 VAL A C 1
ATOM 1497 O O . VAL A 1 182 ? 4.609 -2.968 -2.027 1.00 97.06 182 VAL A O 1
ATOM 1500 N N . ILE A 1 183 ? 3.300 -1.266 -1.371 1.00 97.06 183 ILE A N 1
ATOM 1501 C CA . ILE A 1 183 ? 3.194 -0.668 -2.718 1.00 97.06 183 ILE A CA 1
ATOM 1502 C C . ILE A 1 183 ? 4.585 -0.273 -3.230 1.00 97.06 183 ILE A C 1
ATOM 1504 O O . ILE A 1 183 ? 5.003 -0.723 -4.294 1.00 97.06 183 ILE A O 1
ATOM 1508 N N . GLY A 1 184 ? 5.322 0.533 -2.457 1.00 95.25 184 GLY A N 1
ATOM 1509 C CA . GLY A 1 184 ? 6.639 1.015 -2.865 1.00 95.25 184 GLY A CA 1
ATOM 1510 C C . GLY A 1 184 ? 7.649 -0.120 -3.027 1.00 95.25 184 GLY A C 1
ATOM 1511 O O . GLY A 1 184 ? 8.241 -0.274 -4.090 1.00 95.25 184 GLY A O 1
ATOM 1512 N N . GLY A 1 185 ? 7.787 -0.975 -2.012 1.00 94.56 185 GLY A N 1
ATOM 1513 C CA . GLY A 1 185 ? 8.740 -2.084 -2.010 1.00 94.56 185 GLY A CA 1
ATOM 1514 C C . GLY A 1 185 ? 8.444 -3.183 -3.033 1.00 94.56 185 GLY A C 1
ATOM 1515 O O . GLY A 1 185 ? 9.373 -3.905 -3.400 1.00 94.56 185 GLY A O 1
ATOM 1516 N N . ALA A 1 186 ? 7.198 -3.313 -3.503 1.00 95.38 186 ALA A N 1
ATOM 1517 C CA . ALA A 1 186 ? 6.838 -4.146 -4.649 1.00 95.38 186 ALA A CA 1
ATOM 1518 C C . ALA A 1 186 ? 7.229 -3.485 -5.978 1.00 95.38 186 ALA A C 1
ATOM 1520 O O . ALA A 1 186 ? 7.983 -4.062 -6.751 1.00 95.38 186 ALA A O 1
ATOM 1521 N N . LEU A 1 187 ? 6.784 -2.247 -6.204 1.00 94.75 187 LEU A N 1
ATOM 1522 C CA . LEU A 1 187 ? 6.926 -1.522 -7.473 1.00 94.75 187 LEU A CA 1
ATOM 1523 C C . LEU A 1 187 ? 8.281 -0.785 -7.604 1.00 94.75 187 LEU A C 1
ATOM 1525 O O . LEU A 1 187 ? 8.430 0.149 -8.394 1.00 94.75 187 LEU A O 1
ATOM 1529 N N . GLY A 1 188 ? 9.289 -1.173 -6.817 1.00 93.25 188 GLY A N 1
ATOM 1530 C CA . GLY A 1 188 ? 10.658 -0.649 -6.894 1.00 93.25 188 GLY A CA 1
ATOM 1531 C C . GLY A 1 188 ? 10.854 0.802 -6.427 1.00 93.25 188 GLY A C 1
ATOM 1532 O O . GLY A 1 188 ? 11.787 1.457 -6.891 1.00 93.25 188 GLY A O 1
ATOM 1533 N N . TRP A 1 189 ? 10.005 1.325 -5.539 1.00 93.75 189 TRP A N 1
ATOM 1534 C CA . TRP A 1 189 ? 10.104 2.674 -4.963 1.00 93.75 189 TRP A CA 1
ATOM 1535 C C . TRP A 1 189 ? 10.595 2.661 -3.502 1.00 93.75 189 TRP A C 1
ATOM 1537 O O . TRP A 1 189 ? 9.976 2.055 -2.627 1.00 93.75 189 TRP A O 1
ATOM 1547 N N . ASP A 1 190 ? 11.653 3.427 -3.222 1.00 94.38 190 ASP A N 1
ATOM 1548 C CA . ASP A 1 190 ? 12.033 3.851 -1.873 1.00 94.38 190 ASP A CA 1
ATOM 1549 C C . ASP A 1 190 ? 10.925 4.758 -1.301 1.00 94.38 190 ASP A C 1
ATOM 1551 O O . ASP A 1 190 ? 10.623 5.813 -1.877 1.00 94.38 190 ASP A O 1
ATOM 1555 N N . VAL A 1 191 ? 10.359 4.393 -0.146 1.00 95.38 191 VAL A N 1
ATOM 1556 C CA . VAL A 1 191 ? 9.392 5.227 0.587 1.00 95.38 191 VAL A CA 1
ATOM 1557 C C . VAL A 1 191 ? 10.118 6.084 1.623 1.00 95.38 191 VAL A C 1
ATOM 1559 O O . VAL A 1 191 ? 10.951 5.595 2.383 1.00 95.38 191 VAL A O 1
ATOM 1562 N N . SER A 1 192 ? 9.781 7.371 1.715 1.00 95.12 192 SER A N 1
ATOM 1563 C CA . SER A 1 192 ? 10.246 8.234 2.813 1.00 95.12 192 SER A CA 1
ATOM 1564 C C . SER A 1 192 ? 9.241 9.338 3.157 1.00 95.12 192 SER A C 1
ATOM 1566 O O . SER A 1 192 ? 8.248 9.532 2.458 1.00 95.12 192 SER A O 1
ATOM 1568 N N . TRP A 1 193 ? 9.467 10.057 4.262 1.00 94.62 193 TRP A N 1
ATOM 1569 C CA . TRP A 1 193 ? 8.554 11.090 4.762 1.00 94.62 193 TRP A CA 1
ATOM 1570 C C . TRP A 1 193 ? 9.277 12.369 5.176 1.00 94.62 193 TRP A C 1
ATOM 1572 O O . TRP A 1 193 ? 10.295 12.326 5.868 1.00 94.62 193 TRP A O 1
ATOM 1582 N N . SER A 1 194 ? 8.700 13.521 4.831 1.00 93.69 194 SER A N 1
ATOM 1583 C CA . SER A 1 194 ? 9.060 14.814 5.422 1.00 93.69 194 SER A CA 1
ATOM 1584 C C . SER A 1 194 ? 7.931 15.831 5.243 1.00 93.69 194 SER A C 1
ATOM 1586 O O . SER A 1 194 ? 7.276 15.851 4.207 1.00 93.69 194 SER A O 1
ATOM 1588 N N . ASN A 1 195 ? 7.715 16.710 6.228 1.00 90.81 195 ASN A N 1
ATOM 1589 C CA . ASN A 1 195 ? 6.800 17.861 6.132 1.00 90.81 195 ASN A CA 1
ATOM 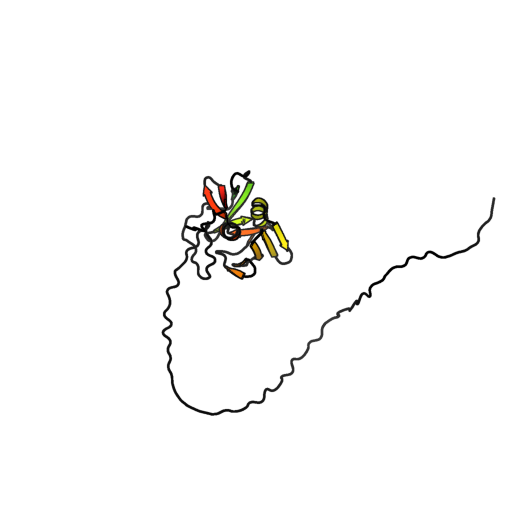1590 C C . ASN A 1 195 ? 5.378 17.528 5.617 1.00 90.81 195 ASN A C 1
ATOM 1592 O O . ASN A 1 195 ? 4.881 18.191 4.710 1.00 90.81 195 ASN A O 1
ATOM 1596 N N . ALA A 1 196 ? 4.731 16.505 6.193 1.00 92.38 196 ALA A N 1
ATOM 1597 C CA . ALA A 1 196 ? 3.404 16.011 5.786 1.00 92.38 196 ALA A CA 1
ATOM 1598 C C . ALA A 1 196 ? 3.312 15.482 4.335 1.00 92.38 196 ALA A C 1
ATOM 1600 O O . ALA A 1 196 ? 2.226 15.443 3.752 1.00 92.38 196 ALA A O 1
ATOM 1601 N N . ARG A 1 197 ? 4.449 15.056 3.767 1.00 95.81 197 ARG A N 1
ATOM 1602 C CA . ARG A 1 197 ? 4.557 14.451 2.438 1.00 95.81 197 ARG A CA 1
ATOM 1603 C C . ARG A 1 197 ? 5.222 13.075 2.501 1.00 95.81 197 ARG A C 1
ATOM 1605 O O . ARG A 1 197 ? 6.302 12.938 3.078 1.00 95.81 197 ARG A O 1
ATOM 1612 N N . ILE A 1 198 ? 4.590 12.097 1.857 1.00 97.19 198 ILE A N 1
ATOM 1613 C CA . ILE A 1 198 ? 5.173 10.820 1.440 1.00 97.19 198 ILE A CA 1
ATOM 1614 C C . ILE A 1 198 ? 5.926 11.069 0.130 1.00 97.19 198 ILE A C 1
ATOM 1616 O O . ILE A 1 198 ? 5.358 11.596 -0.828 1.00 97.19 198 ILE A O 1
ATOM 1620 N N . PHE A 1 199 ? 7.196 10.686 0.085 1.00 96.25 199 PHE A N 1
ATOM 1621 C CA . PHE A 1 199 ? 8.024 10.729 -1.115 1.00 96.25 199 PHE A CA 1
ATOM 1622 C C . PHE A 1 199 ? 8.238 9.309 -1.634 1.00 96.25 199 PHE A C 1
ATOM 1624 O O . PHE A 1 199 ? 8.666 8.438 -0.874 1.00 96.25 199 PHE A O 1
ATOM 1631 N N . MET A 1 200 ? 7.985 9.121 -2.927 1.00 95.50 200 MET A N 1
ATOM 1632 C CA . MET A 1 200 ? 8.254 7.904 -3.686 1.00 95.50 200 MET A CA 1
ATOM 1633 C C . MET A 1 200 ? 9.377 8.190 -4.684 1.00 95.50 200 MET A C 1
ATOM 1635 O O . MET A 1 200 ? 9.263 9.073 -5.539 1.00 95.50 200 MET A O 1
ATOM 1639 N N . LYS A 1 201 ? 10.475 7.443 -4.590 1.00 94.12 201 LYS A N 1
ATOM 1640 C CA . LYS A 1 201 ? 11.638 7.565 -5.482 1.00 94.12 201 LYS A CA 1
ATOM 1641 C C . LYS A 1 201 ? 12.021 6.175 -5.993 1.00 94.12 201 LYS A C 1
ATOM 1643 O O . LYS A 1 201 ? 12.215 5.302 -5.158 1.00 94.12 201 LYS A O 1
ATOM 1648 N N . LYS A 1 202 ? 12.135 5.935 -7.311 1.00 90.00 202 LYS A N 1
ATOM 1649 C CA . LYS A 1 202 ? 12.560 4.604 -7.800 1.00 90.00 202 LYS A CA 1
ATOM 1650 C C . LYS A 1 202 ? 13.936 4.294 -7.200 1.00 90.00 202 LYS A C 1
ATOM 1652 O O . LYS A 1 202 ? 14.844 5.134 -7.243 1.00 90.00 202 LYS A O 1
ATOM 1657 N N . GLY A 1 203 ? 14.075 3.102 -6.631 1.00 74.75 203 GLY A N 1
ATOM 1658 C CA . GLY A 1 203 ? 15.347 2.600 -6.139 1.00 74.75 203 GLY A CA 1
ATOM 1659 C C . GLY A 1 203 ? 16.325 2.517 -7.307 1.00 74.75 203 GLY A C 1
ATOM 1660 O O . GLY A 1 203 ? 16.043 1.888 -8.324 1.00 74.75 203 GLY A O 1
ATOM 1661 N N . GLY A 1 204 ? 17.474 3.182 -7.193 1.00 50.72 204 GLY A N 1
ATOM 1662 C CA . GLY A 1 204 ? 18.534 3.026 -8.186 1.00 50.72 204 GLY A CA 1
ATOM 1663 C C . GLY A 1 204 ? 19.123 1.627 -8.054 1.00 50.72 204 GLY A C 1
ATOM 1664 O O . GLY A 1 204 ? 19.612 1.297 -6.974 1.00 50.72 204 GLY A O 1
ATOM 1665 N N . SER A 1 205 ? 19.075 0.819 -9.117 1.00 36.91 205 SER A N 1
ATOM 1666 C CA . SER A 1 205 ? 19.521 -0.577 -9.090 1.00 36.91 205 SER A CA 1
ATOM 1667 C C . SER A 1 205 ? 20.933 -0.709 -8.522 1.00 36.91 205 SER A C 1
ATOM 1669 O O . SER A 1 205 ? 21.915 -0.389 -9.190 1.00 36.91 205 SER A O 1
ATOM 1671 N N . ILE A 1 206 ? 21.043 -1.253 -7.309 1.00 39.75 206 ILE A N 1
ATOM 1672 C CA . ILE A 1 206 ? 22.312 -1.624 -6.662 1.00 39.75 206 ILE A CA 1
ATOM 1673 C C . ILE A 1 206 ? 22.878 -2.939 -7.230 1.00 39.75 206 ILE A C 1
ATOM 1675 O O . ILE A 1 206 ? 23.435 -3.769 -6.515 1.00 39.75 206 ILE A O 1
ATOM 1679 N N . ASN A 1 207 ? 22.795 -3.080 -8.556 1.00 35.22 207 ASN A N 1
ATOM 1680 C CA . ASN A 1 207 ? 23.579 -4.027 -9.336 1.00 35.22 207 ASN A CA 1
ATOM 1681 C C . ASN A 1 207 ? 24.978 -3.429 -9.515 1.00 35.22 207 ASN A C 1
ATOM 1683 O O . ASN A 1 207 ? 25.271 -2.769 -10.511 1.00 35.22 207 ASN A O 1
ATOM 1687 N N . GLY A 1 208 ? 25.826 -3.604 -8.503 1.00 41.03 208 GLY A N 1
ATOM 1688 C CA . GLY A 1 208 ? 27.233 -3.239 -8.599 1.00 41.03 208 GLY A CA 1
ATOM 1689 C C . GLY A 1 208 ? 28.003 -4.262 -9.431 1.00 41.03 208 GLY A C 1
ATOM 1690 O O . GLY A 1 208 ? 28.256 -5.361 -8.945 1.00 41.03 208 GLY A O 1
ATOM 1691 N N . GLU A 1 209 ? 28.429 -3.883 -10.636 1.00 35.78 209 GLU A N 1
ATOM 1692 C CA . GLU A 1 209 ? 29.438 -4.618 -11.405 1.00 35.78 209 GLU A CA 1
ATOM 1693 C C . GLU A 1 209 ? 30.687 -3.748 -11.630 1.00 35.78 209 GLU A C 1
ATOM 1695 O O . GLU A 1 209 ? 30.616 -2.705 -12.278 1.00 35.78 209 GLU A O 1
ATOM 1700 N N . SER A 1 210 ? 31.809 -4.229 -11.069 1.00 37.66 210 SER A N 1
ATOM 1701 C CA . SER A 1 210 ? 33.223 -3.83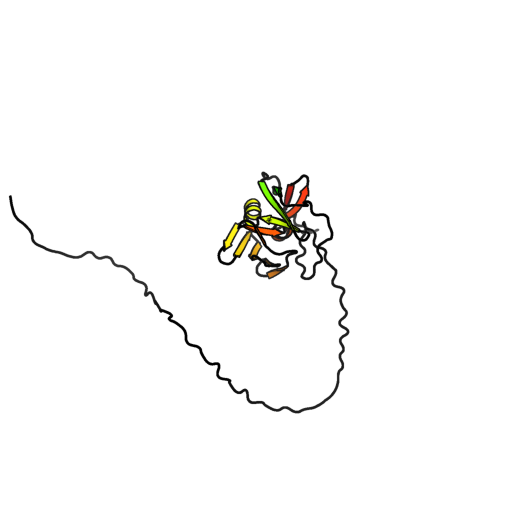7 -11.277 1.00 37.66 210 SER A CA 1
ATOM 1702 C C . SER A 1 210 ? 33.595 -2.344 -11.261 1.00 37.66 210 SER A C 1
ATOM 1704 O O . SER A 1 210 ? 33.598 -1.725 -12.350 1.00 37.66 210 SER A O 1
#